Protein 6M8M (pdb70)

Foldseek 3Di:
DAFWWKKFKAAAADPVNHHFDWFDVSQVVVPVVDHGQKIWGFAFWWFDFDFFACLDVCNVLRRSVPRSVGIPDRGHGHAKMKMKIKFFWPDDWAKKWKKKWKAQKKFKDKQRHTFDIDTGGDDTDIDITHIDTDDDPDSIMMMMMGMHSHTTITIWMWMDTVVDDTDGDISVTGGHD

Nearest PDB structures (foldseek):
  6m8m-assembly1_A  TM=1.006E+00  e=8.792E-36  Marinobacter nauticus ATCC 49840
  5j6y-assembly1_A  TM=9.518E-01  e=6.133E-20  Marinomonas primoryensis
  6qe7-assembly3_C  TM=8.422E-01  e=6.128E-06  Acetivibrio thermocellus
  6qe7-assembly2_B  TM=8.463E-01  e=6.128E-06  Acetivibrio thermocellus
  6qdi-assembly1_A  TM=7.931E-01  e=1.345E-05  Acetivibrio clariflavus

Structure (mmCIF, N/CA/C/O backbone):
data_6M8M
#
_entry.id   6M8M
#
_cell.length_a   32.575
_cell.length_b   61.309
_cell.length_c   79.519
_cell.angle_alpha   90.000
_cell.angle_beta   90.000
_cell.angle_gamma   90.000
#
_symmetry.space_group_name_H-M   'P 2 21 21'
#
loop_
_entity.id
_entity.type
_entity.pdbx_description
1 polymer 'Putative large adhesion protein (Lap) involved in biofilm formation'
2 non-polymer beta-D-glucopyranose
3 non-polymer 'CALCIUM ION'
4 non-polymer 'SODIUM ION'
5 water water
#
loop_
_atom_site.group_PDB
_atom_site.id
_atom_site.type_symbol
_atom_site.label_atom_id
_atom_site.label_alt_id
_atom_site.label_comp_id
_atom_site.label_asym_id
_atom_site.label_entity_id
_atom_site.label_seq_id
_atom_site.pdbx_PDB_ins_code
_atom_site.Cartn_x
_atom_site.Cartn_y
_atom_site.Cartn_z
_atom_site.occupancy
_atom_site.B_iso_or_equiv
_atom_site.auth_seq_id
_atom_site.auth_comp_id
_atom_site.auth_asym_id
_atom_site.auth_atom_id
_atom_site.pdbx_PDB_model_num
ATOM 1 N N . ALA A 1 34 ? 11.40118 53.43537 39.70348 1.000 35.90073 34 ALA A N 1
ATOM 2 C CA . ALA A 1 34 ? 12.47848 52.88452 38.88898 1.000 27.57886 34 ALA A CA 1
ATOM 3 C C . ALA A 1 34 ? 11.95105 51.78476 37.97592 1.000 26.95484 34 ALA A C 1
ATOM 4 O O . ALA A 1 34 ? 11.13798 50.95488 38.38326 1.000 31.37808 34 ALA A O 1
ATOM 10 N N . VAL A 1 35 ? 12.43258 51.79342 36.73631 1.000 17.38180 35 VAL A N 1
ATOM 11 C CA . VAL A 1 35 ? 12.01797 50.85368 35.70068 1.000 19.67153 35 VAL A CA 1
ATOM 12 C C . VAL A 1 35 ? 13.08657 49.77430 35.60096 1.000 12.67006 35 VAL A C 1
ATOM 13 O O . VAL A 1 35 ? 14.27953 50.08271 35.55441 1.000 11.61645 35 VAL A O 1
ATOM 26 N N . GLN A 1 36 ? 12.67338 48.51773 35.53427 1.000 12.89586 36 GLN A N 1
ATOM 27 C CA . GLN A 1 36 ? 13.63286 47.43905 35.34311 1.000 12.60196 36 GLN A CA 1
ATOM 28 C C . GLN A 1 36 ? 14.19961 47.48119 33.92874 1.000 10.72863 36 GLN A C 1
ATOM 29 O O . GLN A 1 36 ? 13.48995 47.77367 32.96014 1.000 13.07308 36 GLN A O 1
ATOM 43 N N . GLY A 1 37 ? 15.48167 47.17905 33.80896 1.000 9.25711 37 GLY A N 1
ATOM 44 C CA . GLY A 1 37 ? 16.14164 47.19897 32.52059 1.000 8.85343 37 GLY A CA 1
ATOM 45 C C . GLY A 1 37 ? 16.89136 48.49221 32.29607 1.000 7.18085 37 GLY A C 1
ATOM 46 O O . GLY A 1 37 ? 16.96714 49.36803 33.15662 1.000 8.90183 37 GLY A O 1
ATOM 50 N N . LEU A 1 38 ? 17.47497 48.59907 31.10609 1.000 6.48821 38 LEU A N 1
ATOM 51 C CA . LEU A 1 38 ? 18.27827 49.74986 30.72578 1.000 6.01286 38 LEU A CA 1
ATOM 52 C C . LEU A 1 38 ? 17.49870 50.65956 29.79384 1.000 5.85020 38 LEU A C 1
ATOM 53 O O . LEU A 1 38 ? 16.64807 50.21402 29.02040 1.000 6.78444 38 LEU A O 1
ATOM 69 N N . PHE A 1 39 ? 17.79981 51.94260 29.87193 1.000 5.65627 39 PHE A N 1
ATOM 70 C CA . PHE A 1 39 ? 17.24601 52.90117 28.93565 1.000 5.47861 39 PHE A CA 1
ATOM 71 C C . PHE A 1 39 ? 18.03584 52.81652 27.63806 1.000 5.07200 39 PHE A C 1
ATOM 72 O O . PHE A 1 39 ? 19.26792 52.97421 27.64047 1.000 6.14040 39 PHE A O 1
ATOM 89 N N . GLY A 1 40 ? 17.34719 52.56814 26.53030 1.000 5.05025 40 GLY A N 1
ATOM 90 C CA . GLY A 1 40 ? 17.98079 52.38812 25.23178 1.000 5.40914 40 GLY A CA 1
ATOM 91 C C . GLY A 1 40 ? 17.74174 53.58125 24.32114 1.000 4.69970 40 GLY A C 1
ATOM 92 O O . GLY A 1 40 ? 16.62304 54.10951 24.24656 1.000 5.64467 40 GLY A O 1
ATOM 96 N N . GLU A 1 41 ? 18.79235 53.97113 23.61977 1.000 4.92500 41 GLU A N 1
ATOM 97 C CA . GLU A 1 41 ? 18.75111 55.00824 22.60485 1.000 5.64025 41 GLU A CA 1
ATOM 98 C C . GLU A 1 41 ? 19.35695 54.46926 21.32523 1.000 4.78406 41 GLU A C 1
ATOM 99 O O . GLU A 1 41 ? 20.41851 53.83300 21.34674 1.000 6.43087 41 GLU A O 1
ATOM 111 N N . TYR A 1 42 ? 18.71399 54.74664 20.20399 1.000 4.99921 42 TYR A N 1
ATOM 112 C CA . TYR A 1 42 ? 19.16012 54.31729 18.88069 1.000 4.39740 42 TYR A CA 1
ATOM 113 C C . TYR A 1 42 ? 19.43280 55.55674 18.04113 1.000 5.03193 42 TYR A C 1
ATOM 114 O O . TYR A 1 42 ? 18.58924 56.46342 17.98497 1.000 6.03881 42 TYR A O 1
ATOM 132 N N . TYR A 1 43 ? 20.58130 55.57921 17.36685 1.000 5.14325 43 TYR A N 1
ATOM 133 C CA . TYR A 1 43 ? 20.98716 56.67127 16.49264 1.000 5.16365 43 TYR A CA 1
ATOM 134 C C . TYR A 1 43 ? 21.27941 56.12152 15.10576 1.000 5.28628 43 TYR A C 1
ATOM 135 O O . TYR A 1 43 ? 22.12085 55.23054 14.94082 1.000 6.20517 43 TYR A O 1
ATOM 153 N N . ALA A 1 44 ? 20.61154 56.68530 14.10920 1.000 5.22287 44 ALA A N 1
ATOM 154 C CA . ALA A 1 44 ? 20.91684 56.43716 12.70971 1.000 6.15522 44 ALA A CA 1
ATOM 155 C C . ALA A 1 44 ? 22.09992 57.30811 12.31961 1.000 6.80164 44 ALA A C 1
ATOM 156 O O . ALA A 1 44 ? 22.12598 58.50102 12.63543 1.000 10.92758 44 ALA A O 1
ATOM 163 N N . TYR A 1 45 ? 23.10097 56.72144 11.68976 1.000 5.79447 45 TYR A N 1
ATOM 164 C CA . TYR A 1 45 ? 24.27222 57.46264 11.23289 1.000 5.29696 45 TYR A CA 1
ATOM 165 C C . TYR A 1 45 ? 24.44147 57.19279 9.74813 1.000 6.41561 45 TYR A C 1
ATOM 166 O O . TYR A 1 45 ? 24.48642 56.03563 9.32648 1.000 5.93104 45 TYR A O 1
ATOM 184 N N . ALA A 1 46 ? 24.51499 58.26305 8.96142 1.000 6.23675 46 ALA A N 1
ATOM 185 C CA . ALA A 1 46 ? 24.60742 58.18320 7.50678 1.000 6.45007 46 ALA A CA 1
ATOM 186 C C . ALA A 1 46 ? 26.04529 58.45212 7.09029 1.000 6.69411 46 ALA A C 1
ATOM 187 O O . ALA A 1 46 ? 26.50156 59.59899 7.10780 1.000 7.13029 46 ALA A O 1
ATOM 194 N N . GLN A 1 47 ? 26.76063 57.40232 6.70329 1.000 6.34621 47 GLN A N 1
ATOM 195 C CA . GLN A 1 47 ? 28.12294 57.58320 6.22672 1.000 6.34227 47 GLN A CA 1
ATOM 196 C C . GLN A 1 47 ? 28.08418 58.43422 4.96627 1.000 6.36968 47 GLN A C 1
ATOM 197 O O . GLN A 1 47 ? 27.31710 58.16081 4.04412 1.000 7.54989 47 GLN A O 1
ATOM 211 N N . GLY A 1 48 ? 28.91563 59.46298 4.93008 1.000 6.68715 48 GLY A N 1
ATOM 212 C CA . GLY A 1 48 ? 28.78980 60.53415 3.96889 1.000 8.44981 48 GLY A CA 1
ATOM 213 C C . GLY A 1 48 ? 28.35681 61.77244 4.71874 1.000 7.63524 48 GLY A C 1
ATOM 214 O O . GLY A 1 48 ? 29.19016 62.48291 5.27273 1.000 8.01771 48 GLY A O 1
ATOM 218 N N A SER A 1 49 ? 27.05180 62.02126 4.79769 0.513 7.86653 49 SER A N 1
ATOM 219 N N B SER A 1 49 ? 27.05100 62.02463 4.76385 0.487 7.84711 49 SER A N 1
ATOM 220 C CA A SER A 1 49 ? 26.59235 63.28341 5.36974 0.513 8.89759 49 SER A CA 1
ATOM 221 C CA B SER A 1 49 ? 26.54829 63.25035 5.37431 0.487 8.94445 49 SER A CA 1
ATOM 222 C C A SER A 1 49 ? 27.03862 63.44928 6.81970 0.513 7.62085 49 SER A C 1
ATOM 223 C C B SER A 1 49 ? 27.06055 63.43187 6.80001 0.487 7.56151 49 SER A C 1
ATOM 224 O O A SER A 1 49 ? 27.40124 64.55440 7.24025 0.513 7.40654 49 SER A O 1
ATOM 225 O O B SER A 1 49 ? 27.47948 64.52809 7.18721 0.487 7.40514 49 SER A O 1
ATOM 240 N N . ASP A 1 50 ? 27.02124 62.37397 7.60417 1.000 6.97390 50 ASP A N 1
ATOM 241 C CA . ASP A 1 50 ? 27.40617 62.45244 9.00801 1.000 7.89921 50 ASP A CA 1
ATOM 242 C C . ASP A 1 50 ? 28.89510 62.24331 9.24017 1.000 7.70120 50 ASP A C 1
ATOM 243 O O . ASP A 1 50 ? 29.33890 62.32010 10.39279 1.000 8.89617 50 ASP A O 1
ATOM 252 N N . GLY A 1 51 ? 29.66271 61.97028 8.19287 1.000 7.51470 51 GLY A N 1
ATOM 253 C CA . GLY A 1 51 ? 31.08020 61.75493 8.30577 1.000 7.17307 51 GLY A CA 1
ATOM 254 C C . GLY A 1 51 ? 31.51629 60.39894 7.79738 1.000 6.42996 51 GLY A C 1
ATOM 255 O O . GLY A 1 51 ? 30.80563 59.74513 7.03692 1.000 7.56235 51 GLY A O 1
ATOM 259 N N . GLY A 1 52 ? 32.69524 59.96612 8.21332 1.000 6.33588 52 GLY A N 1
ATOM 260 C CA . GLY A 1 52 ? 33.25600 58.72218 7.74266 1.000 7.31895 52 GLY A CA 1
ATOM 261 C C . GLY A 1 52 ? 32.65491 57.51255 8.43269 1.000 5.31987 52 GLY A C 1
ATOM 262 O O . GLY A 1 52 ? 31.79287 57.59913 9.31526 1.000 6.33854 52 GLY A O 1
ATOM 266 N N . ASN A 1 53 ? 33.12506 56.34633 8.00795 1.000 5.93335 53 ASN A N 1
ATOM 267 C CA . ASN A 1 53 ? 32.67462 55.09318 8.59478 1.000 5.09565 53 ASN A CA 1
ATOM 268 C C . ASN A 1 53 ? 32.82646 55.12273 10.10910 1.000 5.56519 53 ASN A C 1
ATOM 269 O O . ASN A 1 53 ? 33.80582 55.64916 10.63393 1.000 6.20593 53 ASN A O 1
ATOM 280 N N . LEU A 1 54 ? 31.85841 54.56058 10.81970 1.000 5.04704 54 LEU A N 1
ATOM 281 C CA . LEU A 1 54 ? 32.02042 54.39724 12.25650 1.000 5.41545 54 LEU A CA 1
ATOM 282 C C . LEU A 1 54 ? 33.11304 53.37696 12.51727 1.000 4.84736 54 LEU A C 1
ATOM 283 O O . LEU A 1 54 ? 33.09510 52.27775 11.96175 1.000 6.45195 54 LEU A O 1
ATOM 299 N N . SER A 1 55 ? 34.06217 53.72723 13.37068 1.000 5.48886 55 SER A N 1
ATOM 300 C CA . SER A 1 55 ? 35.15095 52.79738 13.63932 1.000 5.85322 55 SER A CA 1
ATOM 301 C C . SER A 1 55 ? 35.77712 52.91441 15.02035 1.000 6.03908 55 SER A C 1
ATOM 302 O O . SER A 1 55 ? 36.65413 52.10180 15.32125 1.000 6.45581 55 SER A O 1
ATOM 310 N N . ASN A 1 56 ? 35.39035 53.86316 15.87069 1.000 6.06513 56 ASN A N 1
ATOM 311 C CA . ASN A 1 56 ? 35.99242 53.93392 17.19378 1.000 5.31292 56 ASN A CA 1
ATOM 312 C C . ASN A 1 56 ? 35.04459 54.59068 18.18230 1.000 4.67120 56 ASN A C 1
ATOM 313 O O . ASN A 1 56 ? 34.09922 55.29399 17.81399 1.000 5.54699 56 ASN A O 1
ATOM 324 N N . VAL A 1 57 ? 35.32295 54.33197 19.45656 1.000 4.99395 57 VAL A N 1
ATOM 325 C CA . VAL A 1 57 ? 34.44920 54.75380 20.54230 1.000 5.13231 57 VAL A CA 1
ATOM 326 C C . VAL A 1 57 ? 34.35077 56.27131 20.62502 1.000 5.15458 57 VAL A C 1
ATOM 327 O O . VAL A 1 57 ? 33.25874 56.82190 20.82133 1.000 5.92227 57 VAL A O 1
ATOM 340 N N . ALA A 1 58 ? 35.48580 56.97373 20.52576 1.000 5.98724 58 ALA A N 1
ATOM 341 C CA . ALA A 1 58 ? 35.43239 58.42599 20.67664 1.000 7.05798 58 ALA A CA 1
ATOM 342 C C . ALA A 1 58 ? 34.56196 59.05361 19.59656 1.000 5.52093 58 ALA A C 1
ATOM 343 O O . ALA A 1 58 ? 33.80101 59.98816 19.86304 1.000 6.30146 58 ALA A O 1
ATOM 350 N N . GLN A 1 59 ? 34.66656 58.55259 18.37423 1.000 5.46502 59 GLN A N 1
ATOM 351 C CA . GLN A 1 59 ? 33.85092 59.04768 17.27143 1.000 5.87584 59 GLN A CA 1
ATOM 352 C C . GLN A 1 59 ? 32.37026 58.80087 17.52796 1.000 6.00336 59 GLN A C 1
ATOM 353 O O . GLN A 1 59 ? 31.52138 59.67691 17.29753 1.000 6.27142 59 GLN A O 1
ATOM 367 N N . VAL A 1 60 ? 32.03766 57.59977 17.99916 1.000 5.83304 60 VAL A N 1
ATOM 368 C CA . VAL A 1 60 ? 30.65334 57.25205 18.29954 1.000 5.19223 60 VAL A CA 1
ATOM 369 C C . VAL A 1 60 ? 30.11581 58.12379 19.42665 1.000 5.83958 60 VAL A C 1
ATOM 370 O O . VAL A 1 60 ? 28.99958 58.64930 19.35252 1.000 6.15915 60 VAL A O 1
ATOM 383 N N . LYS A 1 61 ? 30.89797 58.28490 20.49046 1.000 5.32917 61 LYS A N 1
ATOM 384 C CA . LYS A 1 61 ? 30.46969 59.12531 21.60020 1.000 5.69687 61 LYS A CA 1
ATOM 385 C C . LYS A 1 61 ? 30.24996 60.56213 21.15825 1.000 6.03839 61 LYS A C 1
ATOM 386 O O . LYS A 1 61 ? 29.34794 61.24147 21.66382 1.000 6.51720 61 LYS A O 1
ATOM 405 N N . ALA A 1 62 ? 31.08211 61.06221 20.24616 1.000 6.03871 62 ALA A N 1
ATOM 406 C CA . ALA A 1 62 ? 30.91221 62.43419 19.77860 1.000 6.55147 62 ALA A CA 1
ATOM 407 C C . ALA A 1 62 ? 29.61187 62.58691 19.01461 1.000 6.91838 62 ALA A C 1
ATOM 408 O O . ALA A 1 62 ? 28.93272 63.61416 19.13410 1.000 7.02645 62 ALA A O 1
ATOM 415 N N . PHE A 1 63 ? 29.25679 61.59613 18.20013 1.000 5.70795 63 PHE A N 1
ATOM 416 C CA . PHE A 1 63 ? 27.98959 61.67789 17.48612 1.000 6.16859 63 PHE A CA 1
ATOM 417 C C . PHE A 1 63 ? 26.81892 61.63441 18.46429 1.000 5.94149 63 PHE A C 1
ATOM 418 O O . PHE A 1 63 ? 25.86917 62.43347 18.36736 1.000 7.23756 63 PHE A O 1
ATOM 435 N N . ILE A 1 64 ? 26.87124 60.71529 19.43043 1.000 5.53317 64 ILE A N 1
ATOM 436 C CA . ILE A 1 64 ? 25.80762 60.63668 20.43121 1.000 6.39203 64 ILE A CA 1
ATOM 437 C C . ILE A 1 64 ? 25.63872 61.97617 21.13247 1.000 7.75528 64 ILE A C 1
ATOM 438 O O . ILE A 1 64 ? 24.51707 62.46470 21.31234 1.000 8.10668 64 ILE A O 1
ATOM 454 N N . ALA A 1 65 ? 26.74428 62.58649 21.55275 1.000 7.16148 65 ALA A N 1
ATOM 455 C CA . ALA A 1 65 ? 26.65689 63.76682 22.40284 1.000 8.74796 65 ALA A CA 1
ATOM 456 C C . ALA A 1 65 ? 26.07868 64.97049 21.68089 1.000 10.92473 65 ALA A C 1
ATOM 457 O O . ALA A 1 65 ? 25.56819 65.88219 22.34234 1.000 14.44503 65 ALA A O 1
ATOM 464 N N . ALA A 1 66 ? 26.14195 64.99726 20.35934 1.000 9.27895 66 ALA A N 1
ATOM 465 C CA . ALA A 1 66 ? 25.68094 66.12909 19.57185 1.000 11.93565 66 ALA A CA 1
ATOM 466 C C . ALA A 1 66 ? 24.31932 65.88715 18.93960 1.000 10.95160 66 ALA A C 1
ATOM 467 O O . ALA A 1 66 ? 23.83456 66.74902 18.19823 1.000 13.90730 66 ALA A O 1
ATOM 474 N N . ASN A 1 67 ? 23.68232 64.74826 19.20763 1.000 10.86696 67 ASN A N 1
ATOM 475 C CA . ASN A 1 67 ? 22.44468 64.39857 18.53120 1.000 11.93582 67 ASN A CA 1
ATOM 476 C C . ASN A 1 67 ? 21.44275 63.85138 19.52937 1.000 11.63909 67 ASN A C 1
ATOM 477 O O . ASN A 1 67 ? 21.80086 63.32694 20.57956 1.000 18.18599 67 ASN A O 1
ATOM 488 N N . GLU A 1 68 ? 20.17156 64.00838 19.19521 1.000 17.25630 68 GLU A N 1
ATOM 489 C CA . GLU A 1 68 ? 19.12827 63.33038 19.93786 1.000 14.02095 68 GLU A CA 1
ATOM 490 C C . GLU A 1 68 ? 18.84677 61.98886 19.27291 1.000 11.34945 68 GLU A C 1
ATOM 491 O O . GLU A 1 68 ? 18.94230 61.83444 18.05183 1.000 13.22926 68 GLU A O 1
ATOM 503 N N . ALA A 1 69 ? 18.51891 61.01518 20.09881 1.000 10.41715 69 ALA A N 1
ATOM 504 C CA . ALA A 1 69 ? 18.25727 59.67730 19.60166 1.000 8.86972 69 ALA A CA 1
ATOM 505 C C . ALA A 1 69 ? 17.10639 59.69118 18.61156 1.000 7.76336 69 ALA A C 1
ATOM 506 O O . ALA A 1 69 ? 16.12096 60.42184 18.78803 1.000 9.43355 69 ALA A O 1
ATOM 513 N N . ASP A 1 70 ? 17.21342 58.86509 17.58884 1.000 6.61432 70 ASP A N 1
ATOM 514 C CA . ASP A 1 70 ? 16.13021 58.67777 16.63908 1.000 7.99306 70 ASP A CA 1
ATOM 515 C C . ASP A 1 70 ? 15.01646 57.78509 17.16091 1.000 7.03380 70 ASP A C 1
ATOM 516 O O . ASP A 1 70 ? 13.88904 57.86957 16.66409 1.000 8.36524 70 ASP A O 1
ATOM 525 N N . ALA A 1 71 ? 15.29528 56.93854 18.13966 1.000 6.64692 71 ALA A N 1
ATOM 526 C CA . ALA A 1 71 ? 14.26440 56.17259 18.82022 1.000 6.37348 71 ALA A CA 1
ATOM 527 C C . ALA A 1 71 ? 14.81559 55.80729 20.18369 1.000 5.57424 71 ALA A C 1
ATOM 528 O O . ALA A 1 71 ? 16.03233 55.74812 20.38455 1.000 6.51947 71 ALA A O 1
ATOM 535 N N . THR A 1 72 ? 13.91217 55.57105 21.12327 1.000 5.60330 72 THR A N 1
ATOM 536 C CA . THR A 1 72 ? 14.26276 55.03826 22.42901 1.000 6.23554 72 THR A CA 1
ATOM 537 C C . THR A 1 72 ? 13.59031 53.68565 22.60996 1.000 6.05871 72 THR A C 1
ATOM 538 O O . THR A 1 72 ? 12.65295 53.33632 21.88596 1.000 6.60031 72 THR A O 1
ATOM 549 N N . PHE A 1 73 ? 14.07955 52.92127 23.57229 1.000 5.37197 73 PHE A N 1
ATOM 550 C CA . PHE A 1 73 ? 13.54065 51.60451 23.88185 1.000 5.75906 73 PHE A CA 1
ATOM 551 C C . PHE A 1 73 ? 13.96616 51.25327 25.29549 1.000 6.09278 73 PHE A C 1
ATOM 552 O O . PHE A 1 73 ? 14.63447 52.04291 25.97209 1.000 6.99800 73 PHE A O 1
ATOM 569 N N . ILE A 1 74 ? 13.56801 50.07012 25.74656 1.000 5.54969 74 ILE A N 1
ATOM 570 C CA . ILE A 1 74 ? 14.00263 49.55076 27.03563 1.000 5.63392 74 ILE A CA 1
ATOM 571 C C . ILE A 1 74 ? 14.70839 48.24030 26.77857 1.000 5.37217 74 ILE A C 1
ATOM 572 O O . ILE A 1 74 ? 14.15344 47.34350 26.14135 1.000 6.62639 74 ILE A O 1
ATOM 588 N N . GLY A 1 75 ? 15.94903 48.14432 27.24392 1.000 5.73922 75 GLY A N 1
ATOM 589 C CA . GLY A 1 75 ? 16.72105 46.92637 27.11917 1.000 6.86836 75 GLY A CA 1
ATOM 590 C C . GLY A 1 75 ? 16.52917 46.04875 28.33484 1.000 5.61552 75 GLY A C 1
ATOM 591 O O . GLY A 1 75 ? 17.10206 46.30634 29.39213 1.000 7.57569 75 GLY A O 1
ATOM 595 N N . ARG A 1 76 ? 15.72351 45.00778 28.20053 1.000 6.29375 76 ARG A N 1
ATOM 596 C CA . ARG A 1 76 ? 15.49340 44.07095 29.29040 1.000 6.95371 76 ARG A CA 1
ATOM 597 C C . ARG A 1 76 ? 16.36235 42.82547 29.20109 1.000 6.96538 76 ARG A C 1
ATOM 598 O O . ARG A 1 76 ? 16.56605 42.16330 30.21922 1.000 7.65728 76 ARG A O 1
ATOM 619 N N . ASN A 1 77 ? 16.87117 42.49149 28.02151 1.000 6.28387 77 ASN A N 1
ATOM 620 C CA . ASN A 1 77 ? 17.68086 41.28825 27.83701 1.000 7.16502 77 ASN A CA 1
ATOM 621 C C . ASN A 1 77 ? 18.63403 41.62404 26.69910 1.000 6.50347 77 ASN A C 1
ATOM 622 O O . ASN A 1 77 ? 18.20854 41.68378 25.54441 1.000 6.27380 77 ASN A O 1
ATOM 633 N N . ILE A 1 78 ? 19.90097 41.87572 27.01017 1.000 5.59441 78 ILE A N 1
ATOM 634 C CA . ILE A 1 78 ? 20.83758 42.41554 26.00478 1.000 5.81476 78 ILE A CA 1
ATOM 635 C C . ILE A 1 78 ? 21.43956 41.22720 25.26345 1.000 5.34575 78 ILE A C 1
ATOM 636 O O . ILE A 1 78 ? 22.57698 40.79485 25.49163 1.000 5.93782 78 ILE A O 1
ATOM 652 N N . ASP A 1 79 ? 20.65308 40.68743 24.34991 1.000 5.57095 79 ASP A N 1
ATOM 653 C CA . ASP A 1 79 ? 21.02891 39.56403 23.49597 1.000 6.52079 79 ASP A CA 1
ATOM 654 C C . ASP A 1 79 ? 20.35028 39.85511 22.16361 1.000 5.10795 79 ASP A C 1
ATOM 655 O O . ASP A 1 79 ? 19.18780 39.48532 21.95042 1.000 6.38430 79 ASP A O 1
ATOM 664 N N . TYR A 1 80 ? 21.07137 40.54734 21.29111 1.000 5.08147 80 TYR A N 1
ATOM 665 C CA . TYR A 1 80 ? 20.50462 41.16376 20.10839 1.000 5.37023 80 TYR A CA 1
ATOM 666 C C . TYR A 1 80 ? 21.23771 40.68388 18.86475 1.000 5.96119 80 TYR A C 1
ATOM 667 O O . TYR A 1 80 ? 22.46170 40.48370 18.87640 1.000 5.68117 80 TYR A O 1
ATOM 685 N N . GLY A 1 81 ? 20.50272 40.51335 17.78597 1.000 5.04974 81 GLY A N 1
ATOM 686 C CA . GLY A 1 81 ? 21.11482 39.98934 16.57884 1.000 5.88972 81 GLY A CA 1
ATOM 687 C C . GLY A 1 81 ? 21.42339 38.50808 16.72373 1.000 6.53350 81 GLY A C 1
ATOM 688 O O . GLY A 1 81 ? 20.99494 37.86156 17.67444 1.000 7.87528 81 GLY A O 1
ATOM 692 N N . SER A 1 82 ? 22.16698 37.95992 15.76800 1.000 7.76599 82 SER A N 1
ATOM 693 C CA . SER A 1 82 ? 22.74779 38.67362 14.64698 1.000 7.57931 82 SER A CA 1
ATOM 694 C C . SER A 1 82 ? 21.73051 38.96620 13.56814 1.000 8.22693 82 SER A C 1
ATOM 695 O O . SER A 1 82 ? 20.82778 38.16174 13.31577 1.000 9.53128 82 SER A O 1
ATOM 703 N N . VAL A 1 83 ? 21.84566 40.13340 12.94384 1.000 7.21302 83 VAL A N 1
ATOM 704 C CA . VAL A 1 83 ? 21.11849 40.44929 11.72208 1.000 7.44171 83 VAL A CA 1
ATOM 705 C C . VAL A 1 83 ? 22.14563 40.74338 10.64188 1.000 7.73557 83 VAL A C 1
ATOM 706 O O . VAL A 1 83 ? 23.29154 41.08405 10.93988 1.000 7.94228 83 VAL A O 1
ATOM 719 N N . SER A 1 84 ? 21.73207 40.60490 9.39339 1.000 7.78902 84 SER A N 1
ATOM 720 C CA . SER A 1 84 ? 22.57244 40.93304 8.24574 1.000 8.34729 84 SER A CA 1
ATOM 721 C C . SER A 1 84 ? 21.89663 42.02804 7.44100 1.000 8.30141 84 SER A C 1
ATOM 722 O O . SER A 1 84 ? 20.73095 42.33747 7.63225 1.000 9.84559 84 SER A O 1
ATOM 730 N N . GLY A 1 85 ? 22.65466 42.63984 6.53638 1.000 9.84666 85 GLY A N 1
ATOM 731 C CA . GLY A 1 85 ? 22.10882 43.70242 5.72525 1.000 11.38881 85 GLY A CA 1
ATOM 732 C C . GLY A 1 85 ? 22.04643 45.04774 6.40087 1.000 8.92023 85 GLY A C 1
ATOM 733 O O . GLY A 1 85 ? 21.20696 45.87942 6.02060 1.000 10.36779 85 GLY A O 1
ATOM 737 N N . ASP A 1 86 ? 22.90626 45.27187 7.40428 1.000 7.12572 86 ASP A N 1
ATOM 738 C CA . ASP A 1 86 ? 23.05596 46.50849 8.15401 1.000 5.89437 86 ASP A CA 1
ATOM 739 C C . ASP A 1 86 ? 22.03699 46.63405 9.27922 1.000 6.05685 86 ASP A C 1
ATOM 740 O O . ASP A 1 86 ? 20.82420 46.51813 9.04967 1.000 6.41921 86 ASP A O 1
ATOM 749 N N . LEU A 1 87 ? 22.50355 46.93706 10.49047 1.000 5.72461 87 LEU A N 1
ATOM 750 C CA . LEU A 1 87 ? 21.57579 47.25152 11.56863 1.000 4.71687 87 LEU A CA 1
ATOM 751 C C . LEU A 1 87 ? 20.66385 48.40656 11.18872 1.000 4.88432 87 LEU A C 1
ATOM 752 O O . LEU A 1 87 ? 19.50198 48.44287 11.60622 1.000 5.43406 87 LEU A O 1
ATOM 768 N N . GLY A 1 88 ? 21.16398 49.35243 10.39498 1.000 5.03874 88 GLY A N 1
ATOM 769 C CA . GLY A 1 88 ? 20.36840 50.46858 9.94081 1.000 6.11086 88 GLY A CA 1
ATOM 770 C C . GLY A 1 88 ? 19.46347 50.20182 8.75949 1.000 5.58995 88 GLY A C 1
ATOM 771 O O . GLY A 1 88 ? 18.78044 51.11782 8.29121 1.000 6.23733 88 GLY A O 1
ATOM 775 N N . GLY A 1 89 ? 19.41868 48.98273 8.25846 1.000 5.63782 89 GLY A N 1
ATOM 776 C CA . GLY A 1 89 ? 18.55908 48.66755 7.13706 1.000 6.52700 89 GLY A CA 1
ATOM 777 C C . GLY A 1 89 ? 17.09352 48.60656 7.51906 1.000 5.73014 89 GLY A C 1
ATOM 778 O O . GLY A 1 89 ? 16.71838 48.50244 8.68074 1.000 6.40630 89 GLY A O 1
ATOM 782 N N . ASN A 1 90 ? 16.22929 48.64100 6.50325 1.000 6.95182 90 ASN A N 1
ATOM 783 C CA . ASN A 1 90 ? 14.78912 48.62893 6.74208 1.000 7.29039 90 ASN A CA 1
ATOM 784 C C . ASN A 1 90 ? 14.39773 47.41689 7.58343 1.000 7.40355 90 ASN A C 1
ATOM 785 O O . ASN A 1 90 ? 14.73296 46.28092 7.24583 1.000 7.67065 90 ASN A O 1
ATOM 796 N N . GLY A 1 91 ? 13.69301 47.66937 8.68184 1.000 6.45942 91 GLY A N 1
ATOM 797 C CA . GLY A 1 91 ? 13.22135 46.63183 9.57052 1.000 6.94686 91 GLY A CA 1
ATOM 798 C C . GLY A 1 91 ? 14.27466 45.98170 10.43409 1.000 6.31572 91 GLY A C 1
ATOM 799 O O . GLY A 1 91 ? 13.94533 45.09787 11.22396 1.000 7.12333 91 GLY A O 1
ATOM 803 N N . LYS A 1 92 ? 15.53604 46.38604 10.32186 1.000 5.84381 92 LYS A N 1
ATOM 804 C CA . LYS A 1 92 ? 16.61174 45.60068 10.92587 1.000 5.59870 92 LYS A CA 1
ATOM 805 C C . LYS A 1 92 ? 16.76202 45.83585 12.42662 1.000 6.31928 92 LYS A C 1
ATOM 806 O O . LYS A 1 92 ? 17.01262 44.88120 13.17081 1.000 6.47661 92 LYS A O 1
ATOM 825 N N . VAL A 1 93 ? 16.60039 47.06533 12.91332 1.000 5.99136 93 VAL A N 1
ATOM 826 C CA . VAL A 1 93 ? 16.71662 47.26733 14.35350 1.000 6.07154 93 VAL A CA 1
ATOM 827 C C . VAL A 1 93 ? 15.59035 46.52653 15.06276 1.000 5.32870 93 VAL A C 1
ATOM 828 O O . VAL A 1 93 ? 15.78243 45.98267 16.15578 1.000 6.06207 93 VAL A O 1
ATOM 841 N N . GLN A 1 94 ? 14.40625 46.45829 14.44878 1.000 5.85427 94 GLN A N 1
ATOM 842 C CA . GLN A 1 94 ? 13.30517 45.71741 15.05022 1.000 6.12882 94 GLN A CA 1
ATOM 843 C C . GLN A 1 94 ? 13.67380 44.24496 15.20031 1.000 6.45873 94 GLN A C 1
ATOM 844 O O . GLN A 1 94 ? 13.48961 43.65540 16.27302 1.000 7.66103 94 GLN A O 1
ATOM 858 N N A SER A 1 95 ? 14.21531 43.63724 14.14692 0.404 5.77579 95 SER A N 1
ATOM 859 N N B SER A 1 95 ? 14.22157 43.63800 14.15045 0.596 5.70233 95 SER A N 1
ATOM 860 C CA A SER A 1 95 ? 14.64861 42.24650 14.24247 0.404 6.99235 95 SER A CA 1
ATOM 861 C CA B SER A 1 95 ? 14.64244 42.24497 14.25519 0.596 7.01487 95 SER A CA 1
ATOM 862 C C A SER A 1 95 ? 15.77328 42.08353 15.26016 0.404 6.05841 95 SER A C 1
ATOM 863 C C B SER A 1 95 ? 15.77418 42.07994 15.26310 0.596 5.98441 95 SER A C 1
ATOM 864 O O A SER A 1 95 ? 15.76612 41.14288 16.06521 0.404 6.67176 95 SER A O 1
ATOM 865 O O B SER A 1 95 ? 15.77787 41.13307 16.06201 0.596 6.62008 95 SER A O 1
ATOM 880 N N . PHE A 1 96 ? 16.74512 42.99755 15.23589 1.000 5.46957 96 PHE A N 1
ATOM 881 C CA . PHE A 1 96 ? 17.90721 42.93231 16.12596 1.000 5.23042 96 PHE A CA 1
ATOM 882 C C . PHE A 1 96 ? 17.51116 42.89881 17.58673 1.000 4.73636 96 PHE A C 1
ATOM 883 O O . PHE A 1 96 ? 18.08424 42.12650 18.35910 1.000 5.08213 96 PHE A O 1
ATOM 900 N N . LEU A 1 97 ? 16.55781 43.73145 17.98224 1.000 5.41927 97 LEU A N 1
ATOM 901 C CA . LEU A 1 97 ? 16.20007 43.88229 19.38647 1.000 5.19532 97 LEU A CA 1
ATOM 902 C C . LEU A 1 97 ? 15.31638 42.75733 19.91627 1.000 5.47317 97 LEU A C 1
ATOM 903 O O . LEU A 1 97 ? 15.02733 42.73376 21.12036 1.000 5.97668 97 LEU A O 1
ATOM 919 N N . LYS A 1 98 ? 14.90961 41.80921 19.07563 1.000 6.09000 98 LYS A N 1
ATOM 920 C CA . LYS A 1 98 ? 14.16867 40.62884 19.54451 1.000 6.35299 98 LYS A CA 1
ATOM 921 C C . LYS A 1 98 ? 12.95364 41.10708 20.34114 1.000 7.81837 98 LYS A C 1
ATOM 922 O O . LYS A 1 98 ? 12.22773 41.99516 19.88293 1.000 7.25771 98 LYS A O 1
ATOM 941 N N . ASP A 1 99 ? 12.70854 40.58008 21.53130 1.000 7.32413 99 ASP A N 1
ATOM 942 C CA . ASP A 1 99 ? 11.50990 40.96302 22.26210 1.000 8.26895 99 ASP A CA 1
ATOM 943 C C . ASP A 1 99 ? 11.54241 42.41167 22.72710 1.000 9.23254 99 ASP A C 1
ATOM 944 O O . ASP A 1 99 ? 10.48342 42.96727 23.05791 1.000 13.20951 99 ASP A O 1
ATOM 953 N N . ASP A 1 100 ? 12.71325 43.03560 22.79093 1.000 6.57359 100 ASP A N 1
ATOM 954 C CA . ASP A 1 100 ? 12.76874 44.43055 23.20569 1.000 5.62409 100 ASP A CA 1
ATOM 955 C C . ASP A 1 100 ? 12.31150 45.38399 22.10877 1.000 6.98962 100 ASP A C 1
ATOM 956 O O . ASP A 1 100 ? 12.11988 46.57182 22.38919 1.000 6.39960 100 ASP A O 1
ATOM 965 N N . ALA A 1 101 ? 12.10880 44.89823 20.88310 1.000 6.73047 101 ALA A N 1
ATOM 966 C CA . ALA A 1 101 ? 11.63232 45.77309 19.82400 1.000 6.39653 101 ALA A CA 1
ATOM 967 C C . ALA A 1 101 ? 10.26045 46.34685 20.13464 1.000 6.44398 101 ALA A C 1
ATOM 968 O O . ALA A 1 101 ? 9.92380 47.43212 19.64194 1.000 6.93164 101 ALA A O 1
ATOM 975 N N . GLY A 1 102 ? 9.44649 45.62869 20.90986 1.000 6.02945 102 GLY A N 1
ATOM 976 C CA . GLY A 1 102 ? 8.12738 46.11601 21.26029 1.000 6.68298 102 GLY A CA 1
ATOM 977 C C . GLY A 1 102 ? 8.13647 47.38214 22.07357 1.000 5.58694 102 GLY A C 1
ATOM 978 O O . GLY A 1 102 ? 7.06982 47.98186 22.25021 1.000 6.81235 102 GLY A O 1
ATOM 982 N N . SER A 1 103 ? 9.29633 47.80677 22.57711 1.000 5.74324 103 SER A N 1
ATOM 983 C CA . SER A 1 103 ? 9.40537 49.03659 23.33693 1.000 5.05307 103 SER A CA 1
ATOM 984 C C . SER A 1 103 ? 9.95123 50.20898 22.53236 1.000 4.86867 103 SER A C 1
ATOM 985 O O . SER A 1 103 ? 10.08783 51.29634 23.08839 1.000 6.16814 103 SER A O 1
ATOM 993 N N . LEU A 1 104 ? 10.25060 50.02567 21.25008 1.000 4.81813 104 LEU A N 1
ATOM 994 C CA . LEU A 1 104 ? 10.74844 51.13047 20.43187 1.000 6.02119 104 LEU A CA 1
ATOM 995 C C . LEU A 1 104 ? 9.71348 52.23743 20.31104 1.000 6.16767 104 LEU A C 1
ATOM 996 O O . LEU A 1 104 ? 8.54529 51.98048 20.00158 1.000 6.74250 104 LEU A O 1
ATOM 1012 N N . SER A 1 105 ? 10.15716 53.47728 20.47072 1.000 5.16425 105 SER A N 1
ATOM 1013 C CA . SER A 1 105 ? 9.24475 54.61355 20.44997 1.000 6.72037 105 SER A CA 1
ATOM 1014 C C . SER A 1 105 ? 8.74416 54.93498 19.05396 1.000 6.01007 105 SER A C 1
ATOM 1015 O O . SER A 1 105 ? 7.67814 55.56219 18.91411 1.000 7.20488 105 SER A O 1
ATOM 1023 N N . THR A 1 106 ? 9.45723 54.50439 18.02437 1.000 6.52645 106 THR A N 1
ATOM 1024 C CA . THR A 1 106 ? 9.11419 54.76870 16.63828 1.000 7.08936 106 THR A CA 1
ATOM 1025 C C . THR A 1 106 ? 9.98431 53.83795 15.81039 1.000 6.11284 106 THR A C 1
ATOM 1026 O O . THR A 1 106 ? 10.91881 53.21400 16.32759 1.000 8.26365 106 THR A O 1
ATOM 1037 N N . ASP A 1 107 ? 9.70418 53.76819 14.51485 1.000 6.86760 107 ASP A N 1
ATOM 1038 C CA . ASP A 1 107 ? 10.60201 53.11625 13.56792 1.000 6.41258 107 ASP A CA 1
ATOM 1039 C C . ASP A 1 107 ? 11.59542 54.17425 13.11022 1.000 7.08261 107 ASP A C 1
ATOM 1040 O O . ASP A 1 107 ? 11.21051 55.09067 12.36308 1.000 7.77142 107 ASP A O 1
ATOM 1049 N N . PRO A 1 108 ? 12.84002 54.14124 13.56372 1.000 6.32079 108 P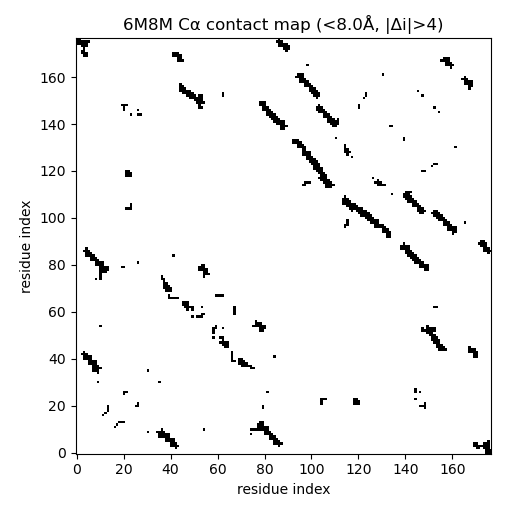RO A N 1
ATOM 1050 C CA . PRO A 1 108 ? 13.78826 55.18954 13.17931 1.000 7.45689 108 PRO A CA 1
ATOM 1051 C C . PRO A 1 108 ? 14.13035 55.11002 11.70202 1.000 6.16103 108 PRO A C 1
ATOM 1052 O O . PRO A 1 108 ? 13.99203 54.07302 11.06287 1.000 6.66388 108 PRO A O 1
ATOM 1063 N N . GLU A 1 109 ? 14.58546 56.22838 11.15923 1.000 7.15406 109 GLU A N 1
ATOM 1064 C CA . GLU A 1 109 ? 15.00156 56.25377 9.76488 1.000 7.03794 109 GLU A CA 1
ATOM 1065 C C . GLU A 1 109 ? 16.09617 55.22561 9.52070 1.000 6.35170 109 GLU A C 1
ATOM 1066 O O . GLU A 1 109 ? 16.86736 54.88222 10.42412 1.000 7.04162 109 GLU A O 1
ATOM 1078 N N . ASN A 1 110 ? 16.13473 54.71509 8.29982 1.000 6.40120 110 ASN A N 1
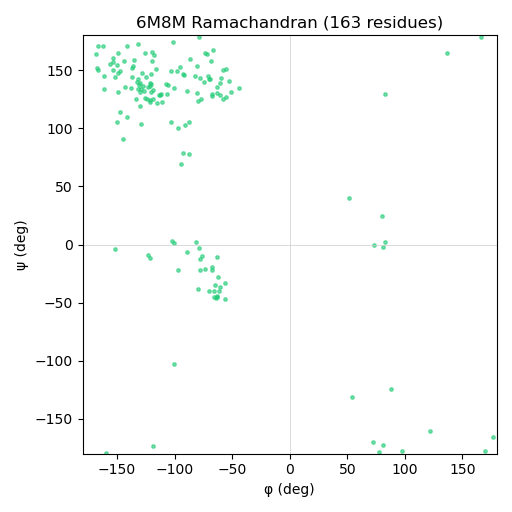ATOM 1079 C CA . ASN A 1 110 ? 17.16138 53.76674 7.89636 1.000 6.59035 110 ASN A CA 1
ATOM 1080 C C . ASN A 1 110 ? 18.46294 54.48743 7.54291 1.000 6.47936 110 ASN A C 1
ATOM 1081 O O . ASN A 1 110 ? 18.46442 55.65436 7.14469 1.000 7.30317 110 ASN A O 1
ATOM 1092 N N . SER A 1 111 ? 19.58460 53.78212 7.69271 1.000 5.73897 111 SER A N 1
ATOM 1093 C CA . SER A 1 111 ? 20.88033 54.38756 7.44012 1.000 6.07084 111 SER A CA 1
ATOM 1094 C C . SER A 1 111 ? 21.93441 53.31250 7.24162 1.000 5.47870 111 SER A C 1
ATOM 1095 O O . SER A 1 111 ? 21.70923 52.13006 7.49624 1.000 5.86948 111 SER A O 1
ATOM 1103 N N . SER A 1 112 ? 23.11691 53.75444 6.81232 1.000 5.51170 112 SER A N 1
ATOM 1104 C CA . SER A 1 112 ? 24.22701 52.84400 6.55895 1.000 5.71262 112 SER A CA 1
ATOM 1105 C C . SER A 1 112 ? 24.78729 52.25574 7.84519 1.000 4.89832 112 SER A C 1
ATOM 1106 O O . SER A 1 112 ? 25.18791 51.08313 7.87280 1.000 5.75034 112 SER A O 1
ATOM 1114 N N . ASP A 1 113 ? 24.88997 53.06761 8.89266 1.000 4.45654 113 ASP A N 1
ATOM 1115 C CA . ASP A 1 113 ? 25.53839 52.72546 10.14673 1.000 4.47089 113 ASP A CA 1
ATOM 1116 C C . ASP A 1 113 ? 24.53874 52.97270 11.27172 1.000 4.31486 113 ASP A C 1
ATOM 1117 O O . ASP A 1 113 ? 23.55688 53.70033 11.11335 1.000 5.25152 113 ASP A O 1
ATOM 1126 N N . ALA A 1 114 ? 24.81666 52.43588 12.45430 1.000 4.16686 114 ALA A N 1
ATOM 1127 C CA . ALA A 1 114 ? 23.87611 52.58995 13.55697 1.000 4.68388 114 ALA A CA 1
ATOM 1128 C C . ALA A 1 114 ? 24.61019 52.52085 14.88190 1.000 3.82721 114 ALA A C 1
ATOM 1129 O O . ALA A 1 114 ? 25.61266 51.82429 15.01968 1.000 4.82528 114 ALA A O 1
ATOM 1136 N N . ILE A 1 115 ? 24.06734 53.22993 15.86851 1.000 4.27234 115 ILE A N 1
ATOM 1137 C CA . ILE A 1 115 ? 24.63895 53.31063 17.20697 1.000 4.78876 115 ILE A CA 1
ATOM 1138 C C . ILE A 1 115 ? 23.53890 53.00596 18.20949 1.000 4.73987 115 ILE A C 1
ATOM 1139 O O . ILE A 1 115 ? 22.40712 53.49358 18.06550 1.000 5.21528 115 ILE A O 1
ATOM 1155 N N . VAL A 1 116 ? 23.87765 52.23371 19.24689 1.000 4.34691 116 VAL A N 1
ATOM 1156 C CA . VAL A 1 116 ? 22.97666 51.99016 20.36982 1.000 5.13572 116 VAL A CA 1
ATOM 1157 C C . VAL A 1 116 ? 23.68036 52.42263 21.64369 1.000 5.32285 116 VAL A C 1
ATOM 1158 O O . VAL A 1 116 ? 24.86309 52.11603 21.84755 1.000 6.18465 116 VAL A O 1
ATOM 1171 N N . LYS A 1 117 ? 22.95417 53.12201 22.51016 1.000 5.31253 117 LYS A N 1
ATOM 1172 C CA . LYS A 1 117 ? 23.42039 53.45786 23.84470 1.000 5.32508 117 LYS A CA 1
ATOM 1173 C C . LYS A 1 117 ? 22.44390 52.89848 24.85582 1.000 5.01533 117 LYS A C 1
ATOM 1174 O O . LYS A 1 117 ? 21.22757 52.99549 24.67310 1.000 6.49540 117 LYS A O 1
ATOM 1193 N N . LEU A 1 118 ? 22.97552 52.30353 25.90184 1.000 4.74444 118 LEU A N 1
ATOM 1194 C CA . LEU A 1 118 ? 22.18464 51.75149 26.99209 1.000 5.56474 118 LEU A CA 1
ATOM 1195 C C . LEU A 1 118 ? 22.69871 52.32566 28.29412 1.000 5.05363 118 LEU A C 1
ATOM 1196 O O . LEU A 1 118 ? 23.90340 52.30612 28.54212 1.000 6.27512 118 LEU A O 1
ATOM 1212 N N . THR A 1 119 ? 21.79467 52.80844 29.13816 1.000 5.17816 119 THR A N 1
ATOM 1213 C CA . THR A 1 119 ? 22.19122 53.39773 30.40681 1.000 5.95862 119 THR A CA 1
ATOM 1214 C C . THR A 1 119 ? 21.26692 52.94180 31.52942 1.000 5.66271 119 THR A C 1
ATOM 1215 O O . THR A 1 119 ? 20.09151 52.63590 31.32496 1.000 6.35839 119 THR A O 1
ATOM 1226 N N . GLY A 1 120 ? 21.82632 52.91311 32.72750 1.000 5.79619 120 GLY A N 1
ATOM 1227 C CA . GLY A 1 120 ? 21.04415 52.59757 33.89721 1.000 7.46780 120 GLY A CA 1
ATOM 1228 C C . GLY A 1 120 ? 21.93859 52.55143 35.10648 1.000 7.34544 120 GLY A C 1
ATOM 1229 O O . GLY A 1 120 ? 23.07424 53.02354 35.07905 1.000 7.83559 120 GLY A O 1
ATOM 1233 N N . ASN A 1 121 ? 21.40537 51.98127 36.16911 1.000 7.61199 121 ASN A N 1
ATOM 1234 C CA . ASN A 1 121 ? 22.12422 51.76373 37.41459 1.000 8.24111 121 ASN A CA 1
ATOM 1235 C C . ASN A 1 121 ? 22.12764 50.28082 37.71752 1.000 8.02474 121 ASN A C 1
ATOM 1236 O O . ASN A 1 121 ? 21.12897 49.59379 37.52070 1.000 10.40198 121 ASN A O 1
ATOM 1247 N N . LEU A 1 122 ? 23.26927 49.78965 38.18555 1.000 7.72122 122 LEU A N 1
ATOM 1248 C CA . LEU A 1 122 ? 23.41662 48.37636 38.49800 1.000 7.64917 122 LEU A CA 1
ATOM 1249 C C . LEU A 1 122 ? 22.73613 48.06612 39.82345 1.000 8.27044 122 LEU A C 1
ATOM 1250 O O . LEU A 1 122 ? 23.05857 48.66206 40.85855 1.000 10.76226 122 LEU A O 1
ATOM 1266 N N . GLU A 1 123 ? 21.83709 47.09875 39.80534 1.000 7.12597 123 GLU A N 1
ATOM 1267 C CA . GLU A 1 123 ? 21.10072 46.68582 40.99987 1.000 7.48329 123 GLU A CA 1
ATOM 1268 C C . GLU A 1 123 ? 21.84321 45.50404 41.61554 1.000 7.23321 123 GLU A C 1
ATOM 1269 O O . GLU A 1 123 ? 21.39277 44.35905 41.60127 1.000 9.63209 123 GLU A O 1
ATOM 1281 N N . LEU A 1 124 ? 23.01883 45.80968 42.15836 1.000 7.49746 124 LEU A N 1
ATOM 1282 C CA . LEU A 1 124 ? 23.94011 44.81285 42.66853 1.000 6.29176 124 LEU A CA 1
ATOM 1283 C C . LEU A 1 124 ? 24.40487 45.22705 44.04874 1.000 6.99106 124 LEU A C 1
ATOM 1284 O O . LEU A 1 124 ? 24.65396 46.40737 44.28887 1.000 8.67737 124 LEU A O 1
ATOM 1300 N N . GLN A 1 125 ? 24.55497 44.24387 44.92048 1.000 6.81661 125 GLN A N 1
ATOM 1301 C CA . GLN A 1 125 ? 25.19687 44.45178 46.20399 1.000 7.66996 125 GLN A CA 1
ATOM 1302 C C . GLN A 1 125 ? 26.70388 44.64271 46.00646 1.000 6.60372 125 GLN A C 1
ATOM 1303 O O . GLN A 1 125 ? 27.27646 44.33234 44.94756 1.000 6.81436 125 GLN A O 1
ATOM 1317 N N . ALA A 1 126 ? 27.35953 45.16088 47.03976 1.000 6.68904 126 ALA A N 1
ATOM 1318 C CA . ALA A 1 126 ? 28.81447 45.26918 47.02599 1.000 6.48029 126 ALA A CA 1
ATOM 1319 C C . ALA A 1 126 ? 29.43562 43.98549 46.49042 1.000 5.84001 126 ALA A C 1
ATOM 1320 O O . ALA A 1 126 ? 29.04736 42.88755 46.87687 1.000 6.52431 126 ALA A O 1
ATOM 1327 N N . GLY A 1 127 ? 30.40517 44.12182 45.60051 1.000 6.28133 127 GLY A N 1
ATOM 1328 C CA . GLY A 1 127 ? 31.02442 42.94551 45.02687 1.000 5.70580 127 GLY A CA 1
ATOM 1329 C C . GLY A 1 127 ? 31.92344 43.28262 43.86545 1.000 5.31471 127 GLY A C 1
ATOM 1330 O O . GLY A 1 127 ? 32.13077 44.44412 43.51695 1.000 6.05425 127 GLY A O 1
ATOM 1334 N N . THR A 1 128 ? 32.46539 42.21210 43.29887 1.000 4.89053 128 THR A N 1
ATOM 1335 C CA . THR A 1 128 ? 33.38944 42.23638 42.17601 1.000 5.15348 128 THR A CA 1
ATOM 1336 C C . THR A 1 128 ? 32.72552 41.47676 41.04122 1.000 5.07224 128 THR A C 1
ATOM 1337 O O . THR A 1 128 ? 32.28360 40.34154 41.22771 1.000 5.75221 128 THR A O 1
ATOM 1348 N N . TYR A 1 129 ? 32.60596 42.13109 39.89433 1.000 5.10317 129 TYR A N 1
ATOM 1349 C CA . TYR A 1 129 ? 31.81328 41.65317 38.77592 1.000 4.77213 129 TYR A CA 1
ATOM 1350 C C . TYR A 1 129 ? 32.62739 41.75338 37.49327 1.000 4.63134 129 TYR A C 1
ATOM 1351 O O . TYR A 1 129 ? 33.71426 42.32780 37.45993 1.000 5.59129 129 TYR A O 1
ATOM 1369 N N . GLN A 1 130 ? 32.07989 41.21123 36.40873 1.000 4.58801 130 GLN A N 1
ATOM 1370 C CA . GLN A 1 130 ? 32.80679 41.14141 35.15060 1.000 4.47955 130 GLN A CA 1
ATOM 1371 C C . GLN A 1 130 ? 31.82677 40.91294 34.01561 1.000 4.60078 130 GLN A C 1
ATOM 1372 O O . GLN A 1 130 ? 30.96596 40.03519 34.09992 1.000 5.10581 130 GLN A O 1
ATOM 1386 N N . PHE A 1 131 ? 31.99014 41.68314 32.94215 1.000 4.53821 131 PHE A N 1
ATOM 1387 C CA . PHE A 1 131 ? 31.21710 41.50309 31.72645 1.000 4.95998 131 PHE A CA 1
ATOM 1388 C C . PHE A 1 131 ? 31.97849 40.64309 30.72243 1.000 4.90104 131 PHE A C 1
ATOM 1389 O O . PHE A 1 131 ? 33.21036 40.64527 30.67082 1.000 5.61155 131 PHE A O 1
ATOM 1406 N N . ARG A 1 132 ? 31.21618 39.95947 29.88012 1.000 4.77872 132 ARG A N 1
ATOM 1407 C CA . ARG A 1 132 ? 31.71362 39.30571 28.67397 1.000 4.69519 132 ARG A CA 1
ATOM 1408 C C . ARG A 1 132 ? 30.77322 39.70441 27.54859 1.000 4.10781 132 ARG A C 1
ATOM 1409 O O . ARG A 1 132 ? 29.55382 39.67221 27.72371 1.000 5.72519 132 ARG A O 1
ATOM 1430 N N . VAL A 1 133 ? 31.33198 40.09541 26.40752 1.000 4.22926 133 VAL A N 1
ATOM 1431 C CA . VAL A 1 133 ? 30.55197 40.70364 25.33073 1.000 4.39947 133 VAL A CA 1
ATOM 1432 C C . VAL A 1 133 ? 30.87197 40.00973 24.02042 1.000 4.24819 133 VAL A C 1
ATOM 1433 O O . VAL A 1 133 ? 32.04603 39.85455 23.67722 1.000 5.01575 133 VAL A O 1
ATOM 1446 N N . ARG A 1 134 ? 29.83984 39.62408 23.28641 1.000 4.79915 134 ARG A N 1
ATOM 1447 C CA . ARG A 1 134 ? 29.98506 39.19096 21.90872 1.000 4.64974 134 ARG A CA 1
ATOM 1448 C C . ARG A 1 134 ? 29.33867 40.26648 21.03984 1.000 4.77452 134 ARG A C 1
ATOM 1449 O O . ARG A 1 134 ? 28.15703 40.59139 21.22638 1.000 5.44880 134 ARG A O 1
ATOM 1470 N N . ALA A 1 135 ? 30.09913 40.84437 20.11558 1.000 4.79251 135 ALA A N 1
ATOM 1471 C CA . ALA A 1 135 ? 29.57084 41.94729 19.32865 1.000 4.64496 135 ALA A CA 1
ATOM 1472 C C . ALA A 1 135 ? 30.19292 42.00197 17.94309 1.000 4.51747 135 ALA A C 1
ATOM 1473 O O . ALA A 1 135 ? 31.32759 41.55987 17.71758 1.000 5.04995 135 ALA A O 1
ATOM 1480 N N . ASP A 1 136 ? 29.42158 42.59240 17.02930 1.000 4.82982 136 ASP A N 1
ATOM 1481 C CA . ASP A 1 136 ? 29.84849 43.07567 15.71052 1.000 4.28203 136 ASP A CA 1
ATOM 1482 C C . ASP A 1 136 ? 29.03907 44.36032 15.58955 1.000 4.02289 136 ASP A C 1
ATOM 1483 O O . ASP A 1 136 ? 27.81377 44.27325 15.51702 1.000 4.75432 136 ASP A O 1
ATOM 1492 N N . ASP A 1 137 ? 29.63858 45.55274 15.64416 1.000 3.97065 137 ASP A N 1
ATOM 1493 C CA . ASP A 1 137 ? 31.05595 45.84691 15.61487 1.000 4.12732 137 ASP A CA 1
ATOM 1494 C C . ASP A 1 137 ? 31.60241 46.12399 17.00531 1.000 4.55830 137 ASP A C 1
ATOM 1495 O O . ASP A 1 137 ? 31.85709 45.17525 17.74896 1.000 6.47409 137 ASP A O 1
ATOM 1504 N N . GLY A 1 138 ? 31.83358 47.38489 17.34933 1.000 4.63731 138 GLY A N 1
ATOM 1505 C CA . GLY A 1 138 ? 32.50669 47.74260 18.57649 1.000 4.77304 138 GLY A CA 1
ATOM 1506 C C . GLY A 1 138 ? 31.58397 48.21082 19.68595 1.000 4.02150 138 GLY A C 1
ATOM 1507 O O . GLY A 1 138 ? 30.38616 48.39331 19.50539 1.000 4.34281 138 GLY A O 1
ATOM 1511 N N . TYR A 1 139 ? 32.19815 48.42800 20.84362 1.000 3.82943 139 TYR A N 1
ATOM 1512 C CA . TYR A 1 139 ? 31.44235 48.82373 22.02120 1.000 4.24936 139 TYR A CA 1
ATOM 1513 C C . TYR A 1 139 ? 32.38808 49.27747 23.12209 1.000 4.44666 139 TYR A C 1
ATOM 1514 O O . TYR A 1 139 ? 33.58745 48.98129 23.11304 1.000 4.41100 139 TYR A O 1
ATOM 1532 N N . ARG A 1 140 ? 31.80904 49.96787 24.10302 1.000 4.13095 140 ARG A N 1
ATOM 1533 C CA . ARG A 1 140 ? 32.47561 50.26092 25.36237 1.000 4.65227 140 ARG A CA 1
ATOM 1534 C C . ARG A 1 140 ? 31.43984 50.19178 26.47260 1.000 4.76759 140 ARG A C 1
ATOM 1535 O O . ARG A 1 140 ? 30.33643 50.73630 26.32014 1.000 5.54727 140 ARG A O 1
ATOM 1556 N N . ILE A 1 141 ? 31.79010 49.54270 27.57972 1.000 4.46831 141 ILE A N 1
ATOM 1557 C CA . ILE A 1 141 ? 31.00017 49.54078 28.80770 1.000 4.62062 141 ILE A CA 1
ATOM 1558 C C . ILE A 1 141 ? 31.78017 50.29023 29.87684 1.000 4.44621 141 ILE A C 1
ATOM 1559 O O . ILE A 1 141 ? 32.95062 49.99093 30.12442 1.000 5.05365 141 ILE A O 1
ATOM 1575 N N . GLU A 1 142 ? 31.13043 51.24807 30.51117 1.000 5.44888 142 GLU A N 1
ATOM 1576 C CA . GLU A 1 142 ? 31.69036 51.98689 31.63446 1.000 5.90216 142 GLU A CA 1
ATOM 1577 C C . GLU A 1 142 ? 30.80257 51.80193 32.85550 1.000 5.96537 142 GLU A C 1
ATOM 1578 O O . GLU A 1 142 ? 29.57222 51.82232 32.74878 1.000 7.21856 142 GLU A O 1
ATOM 1590 N N . VAL A 1 143 ? 31.41747 51.59682 34.01340 1.000 5.63902 143 VAL A N 1
ATOM 1591 C CA . VAL A 1 143 ? 30.71382 51.51435 35.29058 1.000 6.68314 143 VAL A CA 1
ATOM 1592 C C . VAL A 1 143 ? 31.29907 52.60090 36.16924 1.000 9.08127 143 VAL A C 1
ATOM 1593 O O . VAL A 1 143 ? 32.52238 52.66225 36.35645 1.000 9.23647 143 VAL A O 1
ATOM 1606 N N . ASN A 1 144 ? 30.43988 53.49717 36.64822 1.000 11.40567 144 ASN A N 1
ATOM 1607 C CA . ASN A 1 144 ? 30.87374 54.64596 37.43853 1.000 14.12317 144 ASN A CA 1
ATOM 1608 C C . ASN A 1 144 ? 31.97819 55.40480 36.71345 1.000 14.51856 144 ASN A C 1
ATOM 1609 O O . ASN A 1 144 ? 32.95796 55.85920 37.31535 1.000 17.83661 144 ASN A O 1
ATOM 1620 N N . GLY A 1 145 ? 31.81656 55.53559 35.39894 1.000 14.12632 145 GLY A N 1
ATOM 1621 C CA . GLY A 1 145 ? 32.70276 56.32139 34.57355 1.000 16.29358 145 GLY A CA 1
ATOM 1622 C C . GLY A 1 145 ? 33.99244 55.65006 34.16060 1.000 17.49048 145 GLY A C 1
ATOM 1623 O O . GLY A 1 145 ? 34.76973 56.25651 33.41317 1.000 22.02019 145 GLY A O 1
ATOM 1627 N N . GLN A 1 146 ? 34.25167 54.43012 34.61158 1.000 10.65264 146 GLN A N 1
ATOM 1628 C CA . GLN A 1 146 ? 35.48146 53.72775 34.28236 1.000 9.90910 146 GLN A CA 1
ATOM 1629 C C . GLN A 1 146 ? 35.21231 52.62696 33.26732 1.000 7.02963 146 GLN A C 1
ATOM 1630 O O . GLN A 1 146 ? 34.24123 51.88835 33.38996 1.000 6.97690 146 GLN A O 1
ATOM 1644 N N . THR A 1 147 ? 36.08313 52.50483 32.28287 1.000 6.70593 147 THR A N 1
ATOM 1645 C CA . THR A 1 147 ? 35.93632 51.46169 31.27830 1.000 5.44804 147 THR A CA 1
ATOM 1646 C C . THR A 1 147 ? 36.16384 50.10322 31.90161 1.000 6.00164 147 THR A C 1
ATOM 1647 O O . THR A 1 147 ? 37.20271 49.86150 32.52734 1.000 7.62778 147 THR A O 1
ATOM 1658 N N . VAL A 1 148 ? 35.21463 49.19736 31.69897 1.000 5.17513 148 VAL A N 1
ATOM 1659 C CA . VAL A 1 148 ? 35.32449 47.83339 32.20093 1.000 5.92548 148 VAL A CA 1
ATOM 1660 C C . VAL A 1 148 ? 35.24764 46.79763 31.09467 1.000 5.06855 148 VAL A C 1
ATOM 1661 O O . VAL A 1 148 ? 35.49395 45.61399 31.35672 1.000 5.96823 148 VAL A O 1
ATOM 1674 N N . ALA A 1 149 ? 34.86838 47.17619 29.88022 1.000 5.06183 149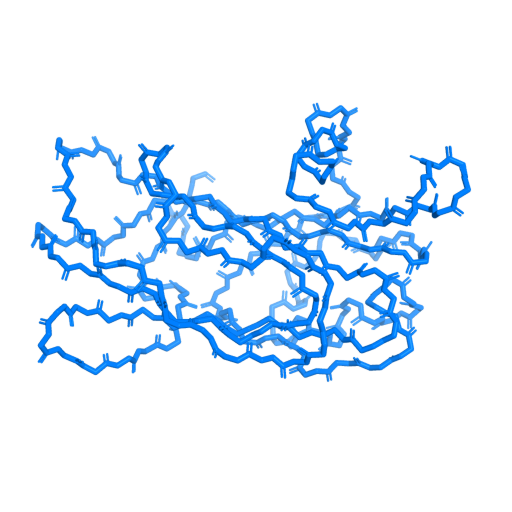 ALA A N 1
ATOM 1675 C CA . ALA A 1 149 ? 34.90227 46.25909 28.74459 1.000 6.05461 149 ALA A CA 1
ATOM 1676 C C . ALA A 1 149 ? 34.87146 47.09868 27.48389 1.000 5.22169 149 ALA A C 1
ATOM 1677 O O . ALA A 1 149 ? 34.20599 48.13760 27.45807 1.000 6.23383 149 ALA A O 1
ATOM 1684 N N . GLU A 1 150 ? 35.56928 46.65622 26.44429 1.000 5.10457 150 GLU A N 1
ATOM 1685 C CA . GLU A 1 150 ? 35.46756 47.37383 25.17705 1.000 5.52010 150 GLU A CA 1
ATOM 1686 C C . GLU A 1 150 ? 36.07529 46.54813 24.05893 1.000 6.48087 150 GLU A C 1
ATOM 1687 O O . GLU A 1 150 ? 37.01826 45.77776 24.26655 1.000 7.41781 150 GLU A O 1
ATOM 1699 N N . TYR A 1 151 ? 35.56250 46.76118 22.86238 1.000 4.81228 151 TYR A N 1
ATOM 1700 C CA . TYR A 1 151 ? 36.28002 46.42914 21.63268 1.000 4.64423 151 TYR A CA 1
ATOM 1701 C C . TYR A 1 151 ? 36.20849 47.69803 20.79014 1.000 4.60947 151 TYR A C 1
ATOM 1702 O O . TYR A 1 151 ? 35.15288 48.04214 20.24694 1.000 4.63957 151 TYR A O 1
ATOM 1720 N N . ASN A 1 152 ? 37.32257 48.41763 20.73986 1.000 5.03899 152 ASN A N 1
ATOM 1721 C CA . ASN A 1 152 ? 37.33743 49.74101 20.12953 1.000 4.75677 152 ASN A CA 1
ATOM 1722 C C . ASN A 1 152 ? 37.74260 49.57605 18.66922 1.000 4.71096 152 ASN A C 1
ATOM 1723 O O . ASN A 1 152 ? 38.89405 49.77780 18.28928 1.000 6.21814 152 ASN A O 1
ATOM 1734 N N . GLY A 1 153 ? 36.79862 49.16545 17.83684 1.000 5.26403 153 GLY A N 1
ATOM 1735 C CA . GLY A 1 153 ? 37.08203 48.90900 16.43939 1.000 5.50690 153 GLY A CA 1
ATOM 1736 C C . GLY A 1 153 ? 35.94647 48.13473 15.80025 1.000 5.37305 153 GLY A C 1
ATOM 1737 O O . GLY A 1 153 ? 34.93729 47.79194 16.43418 1.000 6.07584 153 GLY A O 1
ATOM 1741 N N . ASN A 1 154 ? 36.11295 47.88417 14.50941 1.000 4.74865 154 ASN A N 1
ATOM 1742 C CA . ASN A 1 154 ? 35.18568 47.06532 13.74613 1.000 4.66587 154 ASN A CA 1
ATOM 1743 C C . ASN A 1 154 ? 35.64768 45.62145 13.73842 1.000 5.22444 154 ASN A C 1
ATOM 1744 O O . ASN A 1 154 ? 36.84708 45.33677 13.77928 1.000 6.66153 154 ASN A O 1
ATOM 1755 N N . GLN A 1 155 ? 34.69467 44.69952 13.73082 1.000 5.33841 155 GLN A N 1
ATOM 1756 C CA . GLN A 1 155 ? 35.00813 43.27693 13.81403 1.000 5.54689 155 GLN A CA 1
ATOM 1757 C C . GLN A 1 155 ? 33.76565 42.47682 13.44835 1.000 5.72373 155 GLN A C 1
ATOM 1758 O O . GLN A 1 155 ? 32.64098 42.91588 13.69196 1.000 5.83628 155 GLN A O 1
ATOM 1772 N N . GLY A 1 156 ? 33.98297 41.28891 12.88553 1.000 5.59284 156 GLY A N 1
ATOM 1773 C CA . GLY A 1 156 ? 32.93759 40.28758 12.87651 1.000 6.58022 156 GLY A CA 1
ATOM 1774 C C . GLY A 1 156 ? 32.65538 39.82876 14.29402 1.000 6.39959 156 GLY A C 1
ATOM 1775 O O . GLY A 1 156 ? 33.40499 40.12415 15.21890 1.000 6.73905 156 GLY A O 1
ATOM 1779 N N . ALA A 1 157 ? 31.55991 39.10882 14.48489 1.000 6.12165 157 ALA A N 1
ATOM 1780 C CA . ALA A 1 157 ? 31.12789 38.80369 15.84249 1.000 6.27094 157 ALA A CA 1
ATOM 1781 C C . ALA A 1 157 ? 32.22591 38.06417 16.58210 1.000 6.24331 157 ALA A C 1
ATOM 1782 O O . ALA A 1 157 ? 32.71058 37.02051 16.12607 1.000 7.37637 157 ALA A O 1
ATOM 1789 N N . ASN A 1 158 ? 32.61239 38.59658 17.73474 1.000 5.88687 158 ASN A N 1
ATOM 1790 C CA . ASN A 1 158 ? 33.65891 37.99705 18.53886 1.000 5.83279 158 ASN A CA 1
ATOM 1791 C C . ASN A 1 158 ? 33.35899 38.25412 19.99603 1.000 5.74796 158 ASN A C 1
ATOM 1792 O O . ASN A 1 158 ? 32.77049 39.28622 20.35826 1.000 6.06911 158 ASN A O 1
ATOM 1803 N N . THR A 1 159 ? 33.77902 37.31380 20.83714 1.000 6.35758 159 THR A N 1
ATOM 1804 C CA . THR A 1 159 ? 33.48996 37.33055 22.26665 1.000 5.94765 159 THR A CA 1
ATOM 1805 C C . THR A 1 159 ? 34.74735 37.70203 23.03141 1.000 7.24498 159 THR A C 1
ATOM 1806 O O . THR A 1 159 ? 35.80759 37.10565 22.81825 1.000 9.38758 159 THR A O 1
ATOM 1817 N N . ARG A 1 160 ? 34.62968 38.67623 23.93142 1.000 6.91013 160 ARG A N 1
ATOM 1818 C CA . ARG A 1 160 ? 35.77858 39.19743 24.65967 1.000 7.29023 160 ARG A CA 1
ATOM 1819 C C . ARG A 1 160 ? 35.37370 39.39812 26.11069 1.000 6.02640 160 ARG A C 1
ATOM 1820 O O . ARG A 1 160 ? 34.30845 39.95140 26.39279 1.000 5.65743 160 ARG A O 1
ATOM 1841 N N . THR A 1 161 ? 36.22998 38.96590 27.01912 1.000 6.29931 161 THR A N 1
ATOM 1842 C CA . THR A 1 161 ? 35.99750 39.12507 28.44244 1.000 7.33537 161 THR A CA 1
ATOM 1843 C C . THR A 1 161 ? 36.57444 40.44267 28.89753 1.000 5.69359 161 THR A C 1
ATOM 1844 O O . THR A 1 161 ? 37.72208 40.75686 28.60248 1.000 7.55698 161 THR A O 1
ATOM 1855 N N . GLY A 1 162 ? 35.77945 41.19408 29.64226 1.000 6.60715 162 GLY A N 1
ATOM 1856 C CA . GLY A 1 162 ? 36.20854 42.45952 30.18253 1.000 7.63149 162 GLY A CA 1
ATOM 1857 C C . GLY A 1 162 ? 36.98188 42.29595 31.48020 1.000 6.14070 162 GLY A C 1
ATOM 1858 O O . GLY A 1 162 ? 37.32110 41.19280 31.91334 1.000 7.41577 162 GLY A O 1
ATOM 1862 N N A SER A 1 163 ? 37.25791 43.43214 32.10247 0.465 6.89136 163 SER A N 1
ATOM 1863 N N B SER A 1 163 ? 37.29171 43.42493 32.09266 0.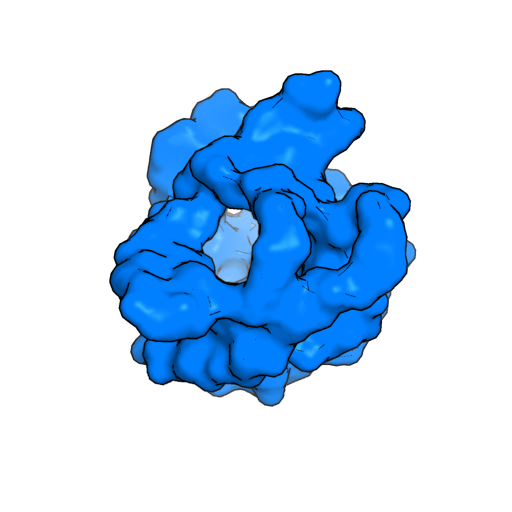535 6.79337 163 SER A N 1
ATOM 1864 C CA A SER A 1 163 ? 38.00065 43.45940 33.35062 0.465 7.53176 163 SER A CA 1
ATOM 1865 C CA B SER A 1 163 ? 38.04491 43.40437 33.33880 0.535 7.56315 163 SER A CA 1
ATOM 1866 C C A SER A 1 163 ? 37.07159 43.18337 34.52812 0.465 7.30436 163 SER A C 1
ATOM 1867 C C B SER A 1 163 ? 37.11998 43.24986 34.54177 0.535 7.35408 163 SER A C 1
ATOM 1868 O O A SER A 1 163 ? 35.87969 43.49698 34.49216 0.465 7.92310 163 SER A O 1
ATOM 1869 O O B SER A 1 163 ? 35.98907 43.74107 34.54545 0.535 8.25454 163 SER A O 1
ATOM 1884 N N . GLU A 1 164 ? 37.61003 42.56499 35.57417 1.000 6.98908 164 GLU A N 1
ATOM 1885 C CA . GLU A 1 164 ? 36.90968 42.55623 36.84662 1.000 7.24424 164 GLU A CA 1
ATOM 1886 C C . GLU A 1 164 ? 36.84120 43.97776 37.38120 1.000 7.21409 164 GLU A C 1
ATOM 1887 O O . GLU A 1 164 ? 37.78374 44.76299 37.21940 1.000 8.71956 164 GLU A O 1
ATOM 1899 N N . PHE A 1 165 ? 35.71085 44.32560 37.98096 1.000 6.91740 165 PHE A N 1
ATOM 1900 C CA . PHE A 1 165 ? 35.54613 45.63226 38.59443 1.000 6.57118 165 PHE A CA 1
ATOM 1901 C C . PHE A 1 165 ? 34.85933 45.44023 39.93501 1.000 5.56432 165 PHE A C 1
ATOM 1902 O O . PHE A 1 165 ? 33.99404 44.57602 40.07914 1.000 6.25343 165 PHE A O 1
ATOM 1919 N N . THR A 1 166 ? 35.24273 46.25293 40.90323 1.000 6.54873 166 THR A N 1
ATOM 1920 C CA . THR A 1 166 ? 34.62897 46.23296 42.22863 1.000 6.79676 166 THR A CA 1
ATOM 1921 C C . THR A 1 166 ? 33.85486 47.52124 42.40287 1.000 6.43358 166 THR A C 1
ATOM 1922 O O . THR A 1 166 ? 34.37301 48.60844 42.14231 1.000 8.07892 166 THR A O 1
ATOM 1933 N N . LEU A 1 167 ? 32.60501 47.40482 42.80559 1.000 6.76288 167 LEU A N 1
ATOM 1934 C CA . LEU A 1 167 ? 31.78849 48.60142 42.97289 1.000 7.25809 167 LEU A CA 1
ATOM 1935 C C . LEU A 1 167 ? 32.42385 49.50332 44.02059 1.000 7.48800 167 LEU A C 1
ATOM 1936 O O . LEU A 1 167 ? 32.93648 49.03579 45.03484 1.000 8.74287 167 LEU A O 1
ATOM 1952 N N . THR A 1 168 ? 32.41367 50.80350 43.74605 1.000 9.76641 168 THR A N 1
ATOM 1953 C CA . THR A 1 168 ? 33.12380 51.78744 44.55691 1.000 12.71763 168 THR A CA 1
ATOM 1954 C C . THR A 1 168 ? 32.19605 52.94666 44.88668 1.000 15.15855 168 THR A C 1
ATOM 1955 O O . THR A 1 168 ? 31.44821 53.41840 44.02620 1.000 19.38325 168 THR A O 1
ATOM 1966 N N . GLY A 1 169 ? 32.25203 53.40061 46.14509 1.000 15.27475 169 GLY A N 1
ATOM 1967 C CA . GLY A 1 169 ? 31.29701 54.37261 46.64039 1.000 21.03588 169 GLY A CA 1
ATOM 1968 C C . GLY A 1 169 ? 29.95947 53.73054 46.96176 1.000 16.75515 169 GLY A C 1
ATOM 1969 O O . GLY A 1 169 ? 29.75860 52.52352 46.82464 1.000 13.58989 169 GLY A O 1
ATOM 1973 N N . ASP A 1 170 ? 29.01284 54.56951 47.38811 1.000 19.91533 170 ASP A N 1
ATOM 1974 C CA . ASP A 1 170 ? 27.70885 54.07407 47.81199 1.000 25.30799 170 ASP A CA 1
ATOM 1975 C C . ASP A 1 170 ? 26.69898 53.98958 46.67736 1.000 28.46638 170 ASP A C 1
ATOM 19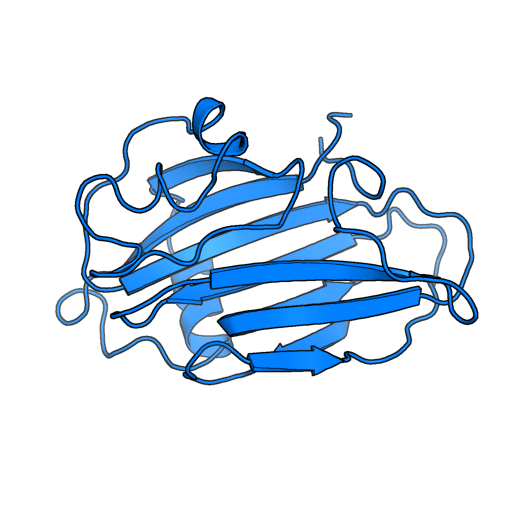76 O O . ASP A 1 170 ? 25.59655 53.47247 46.88778 1.000 30.74723 170 ASP A O 1
ATOM 1985 N N . GLY A 1 171 ? 27.04242 54.47434 45.48960 1.000 23.34406 171 GLY A N 1
ATOM 1986 C CA . GLY A 1 171 ? 26.14404 54.40685 44.36309 1.000 25.22047 171 GLY A CA 1
ATOM 1987 C C . GLY A 1 171 ? 25.10792 55.50898 44.39767 1.000 27.96018 171 GLY A C 1
ATOM 1988 O O . GLY A 1 171 ? 25.17077 56.41751 45.23084 1.000 32.61676 171 GLY A O 1
ATOM 1992 N N . PRO A 1 172 ? 24.12306 55.45663 43.48543 1.000 20.37635 172 PRO A N 1
ATOM 1993 C CA . PRO A 1 172 ? 23.92148 54.40105 42.48244 1.000 17.95257 172 PRO A CA 1
ATOM 1994 C C . PRO A 1 172 ? 25.13621 54.16533 41.59385 1.000 17.05723 172 PRO A C 1
ATOM 1995 O O . PRO A 1 172 ? 25.95640 55.05740 41.36626 1.000 19.77046 172 PRO A O 1
ATOM 2006 N N . HIS A 1 173 ? 25.26006 52.93532 41.12158 1.000 12.01956 173 HIS A N 1
ATOM 2007 C CA . HIS A 1 173 ? 26.39993 52.51438 40.31498 1.000 10.62305 173 HIS A CA 1
ATOM 2008 C C . HIS A 1 173 ? 25.98576 52.59866 38.85690 1.000 8.83965 173 HIS A C 1
ATOM 2009 O O . HIS A 1 173 ? 25.32261 51.70468 38.32643 1.000 9.42380 173 HIS A O 1
ATOM 2023 N N . SER A 1 174 ? 26.39418 53.67040 38.20724 1.000 7.67064 174 SER A N 1
ATOM 2024 C CA . SER A 1 174 ? 25.97904 53.91273 36.84127 1.000 8.46022 174 SER A CA 1
ATOM 2025 C C . SER A 1 174 ? 26.64798 52.92828 35.89670 1.000 6.85803 174 SER A C 1
ATOM 2026 O O . SER A 1 174 ? 27.79377 52.51599 36.09812 1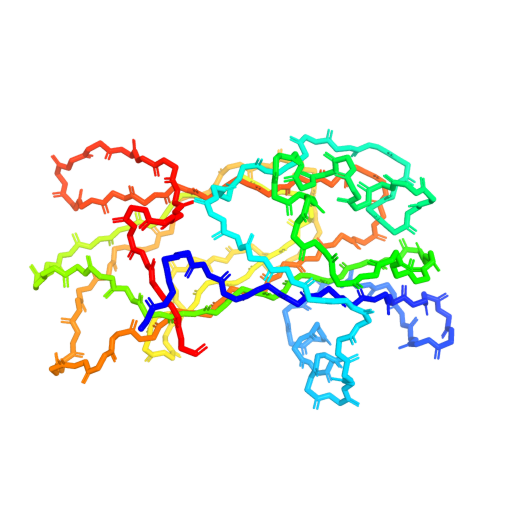.000 9.82516 174 SER A O 1
ATOM 2034 N N . VAL A 1 175 ? 25.91552 52.53524 34.86836 1.000 6.41244 175 VAL A N 1
ATOM 2035 C CA . VAL A 1 175 ? 26.44942 51.76456 33.75727 1.000 6.52459 175 VAL A CA 1
ATOM 2036 C C . VAL A 1 175 ? 26.05033 52.45759 32.46523 1.000 6.13998 175 VAL A C 1
ATOM 2037 O O . VAL A 1 175 ? 24.90756 52.90695 32.31387 1.000 6.86215 175 VAL A O 1
ATOM 2050 N N . GLU A 1 176 ? 27.01819 52.60482 31.56587 1.000 5.97940 176 GLU A N 1
ATOM 2051 C CA . GLU A 1 176 ? 26.80254 53.22159 30.26393 1.000 6.87254 176 GLU A CA 1
ATOM 2052 C C . GLU A 1 176 ? 27.46231 52.35050 29.21935 1.000 5.97711 176 GLU A C 1
ATOM 2053 O O . GLU A 1 176 ? 28.65607 52.04557 29.32707 1.000 7.05595 176 GLU A O 1
ATOM 2065 N N . ILE A 1 177 ? 26.68616 51.94348 28.22655 1.000 6.14526 177 ILE A N 1
ATOM 2066 C CA . ILE A 1 177 ? 27.14791 51.09834 27.13335 1.000 5.75529 177 ILE A CA 1
ATOM 2067 C C . ILE A 1 177 ? 26.93266 51.85386 25.84286 1.000 4.88947 177 ILE A C 1
ATOM 2068 O O . ILE A 1 177 ? 25.82834 52.35923 25.60070 1.000 5.50871 177 ILE A O 1
ATOM 2084 N N . VAL A 1 178 ? 27.96072 51.91082 25.00630 1.000 4.22298 178 VAL A N 1
ATOM 2085 C CA . VAL A 1 178 ? 27.78680 52.35719 23.62872 1.000 4.42871 178 VAL A CA 1
ATOM 2086 C C . VAL A 1 178 ? 28.23246 51.21957 22.72121 1.000 4.44445 178 VAL A C 1
ATOM 2087 O O . VAL A 1 178 ? 29.15949 50.46850 23.05075 1.000 5.33199 178 VAL A O 1
ATOM 2100 N N . TYR A 1 179 ? 27.57413 51.09898 21.57953 1.000 3.94704 179 TYR A N 1
ATOM 2101 C CA . TYR A 1 179 ? 27.75058 49.99376 20.64393 1.000 4.18137 179 TYR A CA 1
ATOM 2102 C C . TYR A 1 179 ? 27.47968 50.55231 19.25702 1.000 4.08396 179 TYR A C 1
ATOM 2103 O O . TYR A 1 179 ? 26.63765 51.44972 19.10392 1.000 4.37796 179 TYR A O 1
ATOM 2121 N N . TRP A 1 180 ? 28.15976 50.02016 18.24066 1.000 4.17135 180 TRP A N 1
ATOM 2122 C CA . TRP A 1 180 ? 27.83079 50.41825 16.87753 1.000 3.54454 180 TRP A CA 1
ATOM 2123 C C . TRP A 1 180 ? 27.95612 49.27757 15.89134 1.000 3.66772 180 TRP A C 1
ATOM 2124 O O . TRP A 1 180 ? 28.67230 48.28921 16.10839 1.000 4.12688 180 TRP A O 1
ATOM 2145 N N . ASP A 1 181 ? 27.23896 49.46714 14.78537 1.000 4.24553 181 ASP A N 1
ATOM 2146 C CA . ASP A 1 181 ? 27.40229 48.69198 13.57029 1.000 3.69476 181 ASP A CA 1
ATOM 2147 C C . ASP A 1 181 ? 27.88635 49.62328 12.46690 1.000 4.42668 181 ASP A C 1
ATOM 2148 O O . ASP A 1 181 ? 27.21561 50.61446 12.14700 1.000 4.57882 181 ASP A O 1
ATOM 2157 N N . GLN A 1 182 ? 29.04790 49.31210 11.89024 1.000 3.91694 182 GLN A N 1
ATOM 2158 C CA . GLN A 1 182 ? 29.55315 50.03108 10.72522 1.000 4.79640 182 GLN A CA 1
ATOM 2159 C C . GLN A 1 182 ? 28.87341 49.59350 9.43841 1.000 4.27504 182 GLN A C 1
ATOM 2160 O O . GLN A 1 182 ? 29.02262 50.26918 8.40831 1.000 5.27149 182 GLN A O 1
ATOM 2174 N N . GLY A 1 183 ? 28.14157 48.49192 9.46917 1.000 4.96879 183 GLY A N 1
ATOM 2175 C CA . GLY A 1 183 ? 27.50713 47.91433 8.30158 1.000 5.39543 183 GLY A CA 1
ATOM 2176 C C . GLY A 1 183 ? 27.69465 46.41259 8.30508 1.000 5.17307 183 GLY A C 1
ATOM 2177 O O . GLY A 1 183 ? 28.53377 45.86028 9.01412 1.000 5.18136 183 GLY A O 1
ATOM 2181 N N . GLY A 1 184 ? 26.91400 45.74548 7.48689 1.000 6.05372 184 GLY A N 1
ATOM 2182 C CA . GLY A 1 184 ? 27.03494 44.29685 7.31295 1.000 6.44131 184 GLY A CA 1
ATOM 2183 C C . GLY A 1 184 ? 26.19082 43.54492 8.33283 1.000 6.24055 184 GLY A C 1
ATOM 2184 O O . GLY A 1 184 ? 24.98219 43.75956 8.42511 1.000 8.61974 184 GLY A O 1
ATOM 2188 N N . ALA A 1 185 ? 26.82225 42.66696 9.08818 1.000 6.03180 185 ALA A N 1
ATOM 2189 C CA . ALA A 1 185 ? 26.14880 41.96739 10.17607 1.000 5.83459 185 ALA A CA 1
ATOM 2190 C C . ALA A 1 185 ? 26.22280 42.81356 11.44287 1.000 5.28976 185 ALA A C 1
ATOM 2191 O O . ALA A 1 185 ? 27.07905 43.68963 11.57955 1.000 4.95886 185 ALA A O 1
ATOM 2198 N N . ALA A 1 186 ? 25.32823 42.53184 12.38411 1.000 5.13091 186 ALA A N 1
ATOM 2199 C CA . ALA A 1 186 ? 25.29008 43.28548 13.62940 1.000 5.40273 186 ALA A CA 1
ATOM 2200 C C . ALA A 1 186 ? 24.80241 42.36322 14.73393 1.000 5.17933 186 ALA A C 1
ATOM 2201 O O . ALA A 1 186 ? 23.76723 41.69798 14.58289 1.000 5.70459 186 ALA A O 1
ATOM 2208 N N . GLN A 1 187 ? 25.52100 42.36166 15.85428 1.000 4.81634 187 GLN A N 1
ATOM 2209 C CA . GLN A 1 187 ? 25.17295 41.52994 16.99642 1.000 4.68137 187 GLN A CA 1
ATOM 2210 C C . GLN A 1 187 ? 25.66929 42.20324 18.25949 1.000 4.85387 187 GLN A C 1
ATOM 2211 O O . GLN A 1 187 ? 26.74536 42.80878 18.24795 1.000 4.58873 187 GLN A O 1
ATOM 2225 N N . LEU A 1 188 ? 24.90784 42.07711 19.34238 1.000 4.97821 188 LEU A N 1
ATOM 2226 C CA . LEU A 1 188 ? 25.35590 42.54364 20.65168 1.000 4.76822 188 LEU A CA 1
ATOM 2227 C C . LEU A 1 188 ? 24.76780 41.62162 21.71230 1.000 4.69558 188 LEU A C 1
ATOM 2228 O O . LEU A 1 188 ? 23.55272 41.62407 21.93536 1.000 5.35993 188 LEU A O 1
ATOM 2244 N N . ARG A 1 189 ? 25.62191 40.87545 22.40623 1.000 4.80102 189 ARG A N 1
ATOM 2245 C CA . ARG A 1 189 ? 25.20399 40.03114 23.51841 1.000 5.41002 189 ARG A CA 1
ATOM 2246 C C . ARG A 1 189 ? 26.11145 40.33514 24.69843 1.000 5.16836 189 ARG A C 1
ATOM 2247 O O . ARG A 1 189 ? 27.33105 40.14537 24.61374 1.000 5.81489 189 ARG A O 1
ATOM 2268 N N . ILE A 1 190 ? 25.53182 40.81048 25.79257 1.000 5.03079 190 ILE A N 1
ATOM 2269 C CA . ILE A 1 190 ? 26.27485 41.16738 26.98898 1.000 4.82047 190 ILE A CA 1
ATOM 2270 C C . ILE A 1 190 ? 25.89486 40.20521 28.10393 1.000 5.11808 190 ILE A C 1
ATOM 2271 O O . ILE A 1 190 ? 24.70528 40.01119 28.39007 1.000 6.09966 190 ILE A O 1
ATOM 2287 N N . GLU A 1 191 ? 26.91216 39.62199 28.72966 1.000 4.92708 191 GLU A N 1
ATOM 2288 C CA . GLU A 1 191 ? 26.76280 38.79715 29.91368 1.000 5.27195 191 GLU A CA 1
ATOM 2289 C C . GLU A 1 191 ? 27.46873 39.45587 31.08749 1.000 4.81776 191 GLU A C 1
ATOM 2290 O O . GLU A 1 191 ? 28.46492 40.15736 30.92012 1.000 5.25757 191 GLU A O 1
ATOM 2302 N N . LEU A 1 192 ? 26.96949 39.19009 32.28635 1.000 5.48127 192 LEU A N 1
ATOM 2303 C CA . LEU A 1 192 ? 27.54709 39.69107 33.53032 1.000 4.60737 192 LEU A CA 1
ATOM 2304 C C . LEU A 1 192 ? 27.65506 38.53590 34.50839 1.000 5.32169 192 LEU A C 1
ATOM 2305 O O . LEU A 1 192 ? 26.74635 37.70390 34.59379 1.000 6.30328 192 LEU A O 1
ATOM 2321 N N . ARG A 1 193 ? 28.75771 38.48564 35.24351 1.000 5.02828 193 ARG A N 1
ATOM 2322 C CA . ARG A 1 193 ? 28.88379 37.55191 36.34971 1.000 5.71647 193 ARG A CA 1
ATOM 2323 C C . ARG A 1 193 ? 29.48391 38.25389 37.55212 1.000 5.14227 193 ARG A C 1
ATOM 2324 O O . ARG A 1 193 ? 30.17079 39.27060 37.43885 1.000 5.78071 193 ARG A O 1
ATOM 2345 N N . GLU A 1 194 ? 29.24581 37.67490 38.71884 1.000 5.40284 194 GLU A N 1
ATOM 2346 C CA . GLU A 1 194 ? 30.05478 37.95569 39.88821 1.000 6.18261 194 GLU A CA 1
ATOM 2347 C C . GLU A 1 194 ? 31.30527 37.09856 39.80544 1.000 5.65689 194 GLU A C 1
ATOM 2348 O O . GLU A 1 194 ? 31.27657 35.98345 39.28007 1.000 7.12051 194 GLU A O 1
ATOM 2360 N N . GLN A 1 195 ? 32.42161 37.63639 40.27971 1.000 5.78045 195 GLN A N 1
ATOM 2361 C CA . GLN A 1 195 ? 33.65430 36.86613 40.37473 1.000 6.53070 195 GLN A CA 1
ATOM 2362 C C . GLN A 1 195 ? 33.39313 35.55061 41.10039 1.000 6.69016 195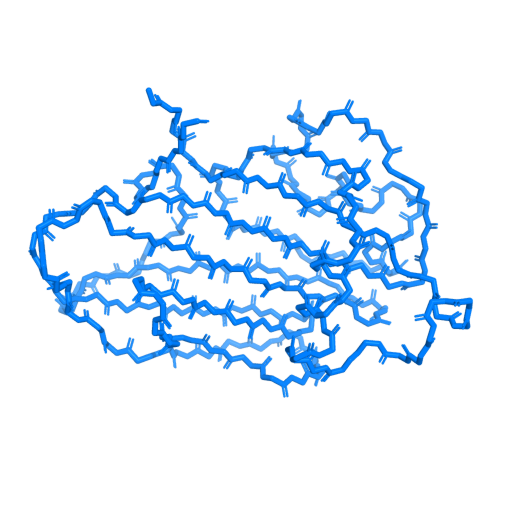 GLN A C 1
ATOM 2363 O O . GLN A 1 195 ? 32.77033 35.52211 42.16638 1.000 6.61507 195 GLN A O 1
ATOM 2377 N N . GLY A 1 196 ? 33.87152 34.45280 40.50783 1.000 7.30261 196 GLY A N 1
ATOM 2378 C CA . GLY A 1 196 ? 33.64505 33.13629 41.06400 1.000 9.77548 196 GLY A CA 1
ATOM 2379 C C . GLY A 1 196 ? 32.30778 32.54505 40.71194 1.000 10.00724 196 GLY A C 1
ATOM 2380 O O . GLY A 1 196 ? 31.97845 31.44510 41.18835 1.000 12.03469 196 GLY A O 1
ATOM 2384 N N . GLY A 1 197 ? 31.51505 33.24287 39.91622 1.000 9.21972 197 GLY A N 1
ATOM 2385 C CA . GLY A 1 197 ? 30.22133 32.76038 39.51703 1.000 9.15670 197 GLY A CA 1
ATOM 2386 C C . GLY A 1 197 ? 30.07174 32.58187 38.02022 1.000 8.73072 197 GLY A C 1
ATOM 2387 O O . GLY A 1 197 ? 31.03737 32.70997 37.25999 1.000 10.91090 197 GLY A O 1
ATOM 2391 N N . ALA A 1 198 ? 28.85407 32.27712 37.60865 1.000 9.33705 198 ALA A N 1
ATOM 2392 C CA . ALA A 1 198 ? 28.54230 31.98634 36.21898 1.000 9.46116 198 ALA A CA 1
ATOM 2393 C C . ALA A 1 198 ? 27.96636 33.20971 35.52201 1.000 6.65918 198 ALA A C 1
ATOM 2394 O O . ALA A 1 198 ? 27.27422 34.03067 36.12375 1.000 8.19802 198 ALA A O 1
ATOM 2401 N N . TYR A 1 199 ? 28.22955 33.29221 34.22269 1.000 6.81245 199 TYR A N 1
ATOM 2402 C CA . TYR A 1 199 ? 27.67761 34.36263 33.40899 1.000 6.14406 199 TYR A CA 1
ATOM 2403 C C . TYR A 1 199 ? 26.17043 34.22352 33.23092 1.000 8.01221 199 TYR A C 1
ATOM 2404 O O . TYR A 1 199 ? 25.64054 33.11740 33.07344 1.000 10.61556 199 TYR A O 1
ATOM 2422 N N . GLU A 1 200 ? 25.48124 35.36860 33.24096 1.000 7.35145 200 GLU A N 1
ATOM 2423 C CA . GLU A 1 200 ? 24.06261 35.50270 32.95752 1.000 8.51324 200 GLU A CA 1
ATOM 2424 C C . GLU A 1 200 ? 23.89964 36.58791 31.90090 1.000 7.79145 200 GLU A C 1
ATOM 2425 O O . GLU A 1 200 ? 24.65571 37.55992 31.89003 1.000 7.54571 200 GLU A O 1
ATOM 2437 N N . ILE A 1 201 ? 22.89075 36.45547 31.03346 1.000 7.83566 201 ILE A N 1
ATOM 2438 C CA . ILE A 1 201 ? 22.59840 37.53724 30.09542 1.000 6.37318 201 ILE A CA 1
ATOM 2439 C C . ILE A 1 201 ? 22.24099 38.79434 30.87703 1.000 6.97753 201 ILE A C 1
ATOM 2440 O O . ILE A 1 201 ? 21.36785 38.78202 31.75392 1.000 8.19775 201 ILE A O 1
ATOM 2456 N N . PHE A 1 202 ? 22.89838 39.89721 30.54320 1.000 6.28030 202 PHE A N 1
ATOM 2457 C CA . PHE A 1 202 ? 22.69820 41.15982 31.23581 1.000 7.16825 202 PHE A CA 1
ATOM 2458 C C . PHE A 1 202 ? 21.37409 41.78629 30.84728 1.000 6.94954 202 PHE A C 1
ATOM 2459 O O . PHE A 1 202 ? 20.95402 41.75309 29.69401 1.000 7.68328 202 PHE A O 1
ATOM 2476 N N . GLY A 1 203 ? 20.69805 42.35706 31.82918 1.000 8.50631 203 GLY A N 1
ATOM 2477 C CA . GLY A 1 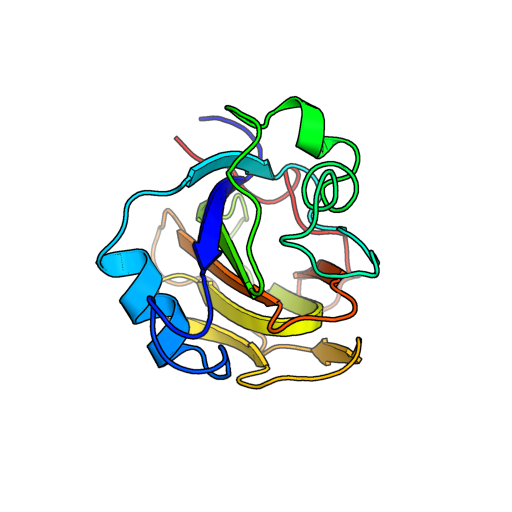203 ? 19.41484 42.97019 31.57187 1.000 9.27394 203 GLY A CA 1
ATOM 2478 C C . GLY A 1 203 ? 18.68087 43.35461 32.82680 1.000 8.98205 203 GLY A C 1
ATOM 2479 O O . GLY A 1 203 ? 19.28825 43.78444 33.80930 1.000 8.50798 203 GLY A O 1
ATOM 2483 N N A SER A 1 204 ? 17.35655 43.18138 32.78917 0.538 8.51948 204 SER A N 1
ATOM 2484 N N B SER A 1 204 ? 17.36000 43.18814 32.80253 0.462 8.53766 204 SER A N 1
ATOM 2485 C CA A SER A 1 204 ? 16.49422 43.61390 33.88402 0.538 8.64078 204 SER A CA 1
ATOM 2486 C CA B SER A 1 204 ? 16.52446 43.65933 33.89959 0.462 8.65173 204 SER A CA 1
ATOM 2487 C C A SER A 1 204 ? 16.87820 42.99060 35.21743 0.538 10.50231 204 SER A C 1
ATOM 2488 C C B SER A 1 204 ? 16.82576 42.96766 35.22288 0.462 10.49856 204 SER A C 1
ATOM 2489 O O A SER A 1 204 ? 16.63824 43.59398 36.26927 0.538 12.41084 204 SER A O 1
ATOM 2490 O O B SER A 1 204 ? 16.47397 43.50866 36.27510 0.462 11.94676 204 SER A O 1
ATOM 2505 N N . GLN A 1 205 ? 17.43196 41.77976 35.20704 1.000 10.51382 205 GLN A N 1
ATOM 2506 C CA . GLN A 1 205 ? 17.86404 41.14051 36.44740 1.000 13.21361 205 GLN A CA 1
ATOM 2507 C C . GLN A 1 205 ? 18.94509 41.93610 37.16623 1.000 11.05572 205 GLN A C 1
ATOM 2508 O O . GLN A 1 205 ? 19.12059 41.76238 38.38304 1.000 14.65817 205 GLN A O 1
ATOM 2522 N N . HIS A 1 206 ? 19.65906 42.81071 36.45186 1.000 9.52312 206 HIS A N 1
ATOM 2523 C CA . HIS A 1 206 ? 20.86698 43.42579 36.96028 1.000 7.60582 206 HIS A CA 1
ATOM 2524 C C . HIS A 1 206 ? 20.85162 44.93878 36.98381 1.000 8.50034 206 HIS A C 1
ATOM 2525 O O . HIS A 1 206 ? 21.78461 45.53233 37.52921 1.000 9.10141 206 HIS A O 1
ATOM 2539 N N . ALA A 1 207 ? 19.85743 45.58095 36.38285 1.000 8.39906 207 ALA A N 1
ATOM 2540 C CA . ALA A 1 207 ? 19.92730 47.01594 36.19558 1.000 8.44089 207 ALA A CA 1
ATOM 2541 C C . ALA A 1 207 ? 18.53058 47.60076 36.12624 1.000 7.50967 207 ALA A C 1
ATOM 2542 O O . ALA A 1 207 ? 17.56623 46.91524 35.77541 1.000 9.81000 207 ALA A O 1
ATOM 2549 N N . SER A 1 208 ? 18.45369 48.88450 36.42485 1.000 7.29145 208 SER A N 1
ATOM 2550 C CA . SER A 1 208 ? 17.22205 49.64870 36.36600 1.000 7.41112 208 SER A CA 1
ATOM 2551 C C . SER A 1 208 ? 17.55609 51.02453 35.81376 1.000 8.70186 208 SER A C 1
ATOM 2552 O O . SER A 1 208 ? 18.72209 51.39259 35.65206 1.000 9.27551 208 SER A O 1
ATOM 2560 N N . HIS A 1 209 ? 16.51915 51.79821 35.51780 1.000 8.62864 209 HIS A N 1
ATOM 2561 C CA . HIS A 1 209 ? 16.70990 53.19231 35.15239 1.000 10.74175 209 HIS A CA 1
ATOM 2562 C C . HIS A 1 209 ? 15.49167 53.98274 35.60678 1.000 14.20778 209 HIS A C 1
ATOM 2563 O O . HIS A 1 209 ? 14.44906 53.41424 35.93545 1.000 13.65064 209 HIS A O 1
ATOM 2577 N N . GLY A 1 210 ? 15.64110 55.30304 35.63815 1.000 22.82532 210 GLY A N 1
ATOM 2578 C CA . GLY A 1 210 ? 14.55941 56.17873 36.05162 1.000 25.46303 210 GLY A CA 1
ATOM 2579 C C . GLY A 1 210 ? 14.11003 57.09522 34.93343 1.000 30.71995 210 GLY A C 1
ATOM 2580 O O . GLY A 1 210 ? 13.81338 56.64004 33.82713 1.000 34.93565 210 GLY A O 1
#

Radius of gyration: 15.14 Å; Cα contacts (8 Å, |Δi|>4): 502; chains: 1; bounding box: 30×34×44 Å

Sequence (177 aa):
AVQGLFGEYYAYAQGSSDGGNLSNVAQVKAFIAANEADATFIGRNIDYGSVSGDLGGNGKVQSSFLKDDAGSLSTDPENSSDAIVKLTGNLELQAGTYQFRVRADDGYRIEVNGQTVAEYNGNQGANTRTGSSEFTLTGDGPHSVEIVYWDQGGAAQLRIELREQGGAYEIFGSSQHASHG

B-factor: mean 10.13, std 5.95, range [3.54, 37.53]

Secondary structure (DSSP, 8-state):
-EESEEEEEEEE-TBTTBS----HHHHHHHHHHS--SEEEEESB-EEEEE-S-TTSTTHHHHHTGGGGGG-SS-PPP-SEEEEEEEEEE---S-EEEEEEEEES-EEEEETTEEEEEE-S--SSEEEEEEEEE--SSS--EEEEEEEE-SS-EEEEEEEEETTS--EE-BTTTEEE-

Solvent-accessible surface area: 7661 Å² total; per-residue (Å²): 126,67,132,0,0,72,0,29,2,6,10,6,36,95,57,108,60,32,47,52,0,46,58,0,75,50,0,50,64,29,13,91,84,64,163,20,47,3,46,4,55,0,109,76,0,31,1,6,71,13,77,45,45,0,2,18,121,36,58,6,53,68,0,1,108,113,4,23,80,44,29,76,72,91,8,119,78,20,45,1,0,0,0,38,0,32,10,48,9,106,37,152,100,18,29,15,17,0,76,0,80,0,11,3,0,1,52,0,30,8,59,55,130,64,9,7,46,78,73,12,50,28,46,33,79,69,127,67,13,67,93,20,83,20,107,62,153,36,108,20,49,2,53,0,0,0,0,0,64,14,38,38,0,14,0,80,0,29,4,72,95,98,86,34,81,45,76,54,0,2,31,126,10,1,10,18,100